Protein AF-A0A9P7A9Y8-F1 (afdb_monomer)

Secondary structure (DSSP, 8-state):
--------PPPPTT--PPP----------------PPPBP--TTS-PEEGGGT--SPPPTTTS--PEEEEEEEEEE-TT-BB-PPPP-SS-----S---EEEEEE--TTS--EEEEEPPP-EEEE-TT-TTPPEEEE-SS-EEEE-SBPTTTHHHHHHHHHHHHHHHHHHHHHHH-TT--HHHHHHHHTT--BTTBPPPHHHHHHHHHHHHHHHHHSSS-GGGSHHHHHHHHSPPP---------TT---------PPPPP---------

Organism: NCBI:txid116603

Foldseek 3Di:
DDDDPPDDDDDQLPPDDDDDDDDDDDDDDDDDDPPQADADQDPVNDAAEPCVVFVDFDDPDDDDADEWEFEQKFKAWPVRRTDADPAPPPDPQVPPTQTKMWGWTDDPPDDIHIHIGGRWRDKDFDLQDLSTFIWTDDRGHIYGYHAYRPSHLVRVCVRVVLSNLLSLLNVCCVVALADAQVNSQVVQQPDDDSHDGDDPVSNLVSLVVSVVVVVVDDDPSCNRNSNVCSNPPDDPPPPVPVPPPPPPPDPPDPDDDDDDDDDDDDDDDD

pLDDT: mean 79.86, std 19.99, range [36.84, 98.12]

Nearest PDB structures (foldseek):
  6pzv-assembly2_G  TM=6.539E-01  e=7.311E-10  Bos taurus
  6pzv-assembly1_C  TM=6.586E-01  e=1.249E-08  Bos taurus
  5ydr-assembly1_B  TM=6.426E-01  e=1.497E-08  Homo sapiens
  3av4-assembly1_A  TM=6.768E-01  e=5.320E-08  Mus musculus
  3epz-assembly2_B  TM=5.575E-01  e=7.253E-09  Homo sapiens

Solvent-accessible surface area (backbone atoms only — not comparable to full-atom values): 17101 Å² total; per-residue (Å²): 134,85,81,84,78,79,78,79,76,74,83,64,88,74,82,71,83,76,80,87,76,84,79,82,82,83,87,77,96,69,85,85,63,88,73,75,44,73,60,78,77,62,94,81,79,61,70,40,60,42,56,80,82,38,76,58,65,61,68,95,81,80,69,82,82,67,70,39,54,31,28,57,22,43,42,18,41,87,85,36,29,60,50,72,80,79,78,83,84,70,84,68,65,59,78,88,56,59,37,26,32,35,24,37,35,66,50,90,98,50,76,74,40,45,28,31,46,62,47,49,54,47,69,51,66,51,51,84,39,76,82,51,53,45,33,42,29,38,69,47,48,36,31,36,54,53,49,56,20,84,90,34,37,71,55,50,41,71,63,48,48,52,54,53,50,43,13,49,52,48,36,46,35,70,77,39,40,79,41,52,58,70,66,49,49,64,54,51,54,71,40,73,54,94,90,41,62,58,56,76,66,58,56,59,73,29,39,70,57,40,58,59,50,56,76,75,44,90,70,75,58,73,78,13,48,40,47,37,47,61,75,72,50,76,76,73,79,74,69,74,70,73,72,68,76,87,68,87,72,71,92,69,80,80,75,81,83,81,82,77,85,83,82,82,84,84,82,82,81,132

Structure (mmCIF, N/CA/C/O backbone):
data_AF-A0A9P7A9Y8-F1
#
_entry.id   AF-A0A9P7A9Y8-F1
#
loop_
_atom_site.group_PDB
_atom_site.id
_atom_site.type_symbol
_atom_site.label_atom_id
_atom_site.label_alt_id
_atom_site.label_comp_id
_atom_site.label_asym_id
_atom_site.label_entity_id
_atom_site.label_seq_id
_atom_site.pdbx_PDB_ins_code
_atom_site.Cartn_x
_atom_site.Cartn_y
_atom_site.Cartn_z
_atom_site.occupancy
_atom_site.B_iso_or_equiv
_atom_site.auth_seq_id
_atom_site.auth_comp_id
_atom_site.auth_asym_id
_atom_site.auth_atom_id
_atom_site.pdbx_PDB_model_num
ATOM 1 N N . MET A 1 1 ? -29.944 27.645 -16.489 1.00 45.75 1 MET A N 1
ATOM 2 C CA . MET A 1 1 ? -29.907 26.229 -16.069 1.00 45.75 1 MET A CA 1
ATOM 3 C C . MET A 1 1 ? -28.464 25.756 -16.126 1.00 45.75 1 MET A C 1
ATOM 5 O O . MET A 1 1 ? -27.915 25.779 -17.222 1.00 45.75 1 MET A O 1
ATOM 9 N N . PRO A 1 2 ? -27.803 25.447 -14.998 1.00 48.81 2 PRO A N 1
ATOM 10 C CA . PRO A 1 2 ? -26.438 24.944 -15.028 1.00 48.81 2 PRO A CA 1
ATOM 11 C C . PRO A 1 2 ? -26.455 23.439 -15.318 1.00 48.81 2 PRO A C 1
ATOM 13 O O . PRO A 1 2 ? -27.274 22.701 -14.778 1.00 48.81 2 PRO A O 1
ATOM 16 N N . ALA A 1 3 ? -25.580 23.009 -16.223 1.00 47.09 3 ALA A N 1
ATOM 17 C CA . ALA A 1 3 ? -25.452 21.619 -16.629 1.00 47.09 3 ALA A CA 1
ATOM 18 C C . ALA A 1 3 ? -24.811 20.782 -15.511 1.00 47.09 3 ALA A C 1
ATOM 20 O O . ALA A 1 3 ? -23.708 21.088 -15.052 1.00 47.09 3 ALA A O 1
ATOM 21 N N . ASP A 1 4 ? -25.506 19.713 -15.126 1.00 52.34 4 ASP A N 1
ATOM 22 C CA . ASP A 1 4 ? -25.038 18.651 -14.238 1.00 52.34 4 ASP A CA 1
ATOM 23 C C . ASP A 1 4 ? -23.733 18.042 -14.771 1.00 52.34 4 ASP A C 1
ATOM 25 O O . ASP A 1 4 ? -23.717 17.234 -15.706 1.00 52.34 4 ASP A O 1
ATOM 29 N N . ARG A 1 5 ? -22.604 18.418 -14.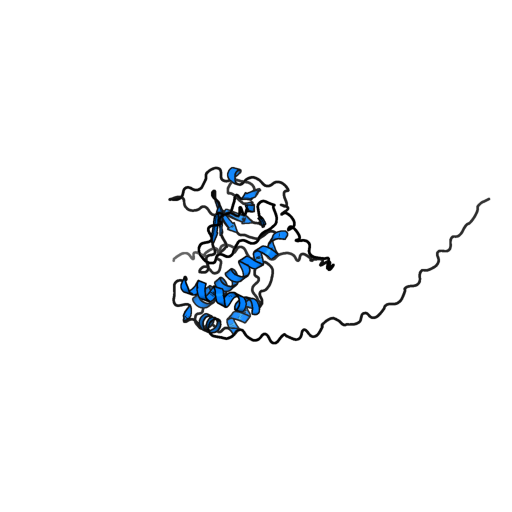167 1.00 52.03 5 ARG A N 1
ATOM 30 C CA . ARG A 1 5 ? -21.328 17.727 -14.364 1.00 52.03 5 ARG A CA 1
ATOM 31 C C . ARG A 1 5 ? -21.344 16.460 -13.518 1.00 52.03 5 ARG A C 1
ATOM 33 O O . ARG A 1 5 ? -20.870 16.453 -12.387 1.00 52.03 5 ARG A O 1
ATOM 40 N N . LYS A 1 6 ? -21.872 15.372 -14.082 1.00 49.53 6 LYS A N 1
ATOM 41 C CA . LYS A 1 6 ? -21.669 14.022 -13.541 1.00 49.53 6 LYS A CA 1
ATOM 42 C C . LYS A 1 6 ? -20.170 13.714 -13.552 1.00 49.53 6 LYS A C 1
ATOM 44 O O . LYS A 1 6 ? -19.602 13.403 -14.599 1.00 49.53 6 LYS A O 1
ATOM 49 N N . GLY A 1 7 ? -19.526 13.851 -12.394 1.00 43.44 7 GLY A N 1
ATOM 50 C CA . GLY A 1 7 ? -18.146 13.433 -12.183 1.00 43.44 7 GLY A CA 1
ATOM 51 C C . GLY A 1 7 ? -18.027 11.941 -12.470 1.00 43.44 7 GLY A C 1
ATOM 52 O O . GLY A 1 7 ? -18.611 11.119 -11.767 1.00 43.44 7 GLY A O 1
ATOM 53 N N . ARG A 1 8 ? -17.301 11.585 -13.532 1.00 42.62 8 ARG A N 1
ATOM 54 C CA . ARG A 1 8 ? -16.891 10.201 -13.764 1.00 42.62 8 ARG A CA 1
ATOM 55 C C . ARG A 1 8 ? -15.951 9.821 -12.621 1.00 42.62 8 ARG A C 1
ATOM 57 O O . ARG A 1 8 ? -14.835 10.333 -12.564 1.00 42.62 8 ARG A O 1
ATOM 64 N N . ARG A 1 9 ? -16.413 8.967 -11.703 1.00 43.97 9 ARG A N 1
ATOM 65 C CA . ARG A 1 9 ? -15.533 8.289 -10.746 1.00 43.97 9 ARG A CA 1
ATOM 66 C C . ARG A 1 9 ? -14.463 7.554 -11.552 1.00 43.97 9 ARG A C 1
ATOM 68 O O . ARG A 1 9 ? -14.798 6.821 -12.482 1.00 43.97 9 ARG A O 1
ATOM 75 N N . LYS A 1 10 ? -13.190 7.816 -11.254 1.00 41.91 10 LYS A N 1
ATOM 76 C CA . LYS A 1 10 ? -12.099 6.995 -11.783 1.00 41.91 10 LYS A CA 1
ATOM 77 C C . LYS A 1 10 ? -12.261 5.599 -11.167 1.00 41.91 10 LYS A C 1
ATOM 79 O O . LYS A 1 10 ? -12.535 5.542 -9.969 1.00 41.91 10 LYS A O 1
ATOM 84 N N . PRO A 1 11 ? -12.146 4.513 -11.944 1.00 38.03 11 PRO A N 1
ATOM 85 C CA . PRO A 1 11 ? -12.122 3.174 -11.372 1.00 38.03 11 PRO A CA 1
ATOM 86 C C . PRO A 1 11 ? -10.967 3.099 -10.369 1.00 38.03 11 PRO A C 1
ATOM 88 O O . PRO A 1 11 ? -9.830 3.444 -10.700 1.00 38.03 11 PRO A O 1
ATOM 91 N N . THR A 1 12 ? -11.281 2.733 -9.131 1.00 45.84 12 THR A N 1
ATOM 92 C CA . THR A 1 12 ? -10.283 2.438 -8.104 1.00 45.84 12 THR A CA 1
ATOM 93 C C . THR A 1 12 ? -9.594 1.129 -8.489 1.00 45.84 12 THR A C 1
ATOM 95 O O . THR A 1 12 ? -10.215 0.228 -9.051 1.00 45.84 12 THR A O 1
ATOM 98 N N . ALA A 1 13 ? -8.289 1.016 -8.235 1.00 46.34 13 ALA A N 1
ATOM 99 C CA . ALA A 1 13 ? -7.455 -0.095 -8.711 1.00 46.34 13 ALA A CA 1
ATOM 100 C C . ALA A 1 13 ? -7.831 -1.490 -8.150 1.00 46.34 13 ALA A C 1
ATOM 102 O O . ALA A 1 13 ? -7.155 -2.467 -8.461 1.00 46.34 13 ALA A O 1
ATOM 103 N N . TYR A 1 14 ? -8.896 -1.596 -7.349 1.00 47.53 14 TYR A N 1
ATOM 104 C CA . TYR A 1 14 ? -9.217 -2.773 -6.541 1.00 47.53 14 TYR A CA 1
ATOM 105 C C . TYR A 1 14 ? -10.640 -3.325 -6.744 1.00 47.53 14 TYR A C 1
ATOM 107 O O . TYR A 1 14 ? -10.993 -4.297 -6.093 1.00 47.53 14 TYR A O 1
ATOM 115 N N . GLU A 1 15 ? -11.449 -2.791 -7.670 1.00 43.34 15 GLU A N 1
ATOM 116 C CA . GLU A 1 15 ? -12.749 -3.401 -8.042 1.00 43.34 15 GLU A CA 1
ATOM 117 C C . GLU A 1 15 ? -12.610 -4.572 -9.044 1.00 43.34 15 GLU A C 1
ATOM 119 O O . GLU A 1 15 ? -13.560 -4.940 -9.735 1.00 43.34 15 GLU A O 1
ATOM 124 N N . VAL A 1 16 ? -11.421 -5.171 -9.156 1.00 44.12 16 VAL A N 1
ATOM 125 C CA . VAL A 1 16 ? -11.177 -6.321 -10.034 1.00 44.12 16 VAL A CA 1
ATOM 126 C C . VAL A 1 16 ? -11.397 -7.599 -9.231 1.00 44.12 16 VAL A C 1
ATOM 128 O O . VAL A 1 16 ? -10.511 -8.049 -8.514 1.00 44.12 16 VAL A O 1
ATOM 131 N N . SER A 1 17 ? -12.589 -8.181 -9.351 1.00 39.88 17 SER A N 1
ATOM 132 C CA . SER A 1 17 ? -12.880 -9.522 -8.839 1.00 39.88 17 SER A CA 1
ATOM 133 C C . SER A 1 17 ? -11.974 -10.545 -9.535 1.00 39.88 17 SER A C 1
ATOM 135 O O . SER A 1 17 ? -11.956 -10.617 -10.767 1.00 39.88 17 SER A O 1
ATOM 137 N N . PHE A 1 18 ? -11.215 -11.328 -8.769 1.00 41.84 18 PHE A N 1
ATOM 138 C CA . PHE A 1 18 ? -10.354 -12.380 -9.313 1.00 41.84 18 PHE A CA 1
ATOM 139 C C . PHE A 1 18 ? -11.152 -13.679 -9.514 1.00 41.84 18 PHE A C 1
ATOM 141 O O . PHE A 1 18 ? -11.962 -14.027 -8.656 1.00 41.84 18 PHE A O 1
ATOM 148 N N . PRO A 1 19 ? -10.953 -14.419 -10.619 1.00 40.78 19 PRO A N 1
ATOM 149 C CA . PRO A 1 19 ? -11.443 -15.788 -10.717 1.00 40.78 19 PRO A CA 1
ATOM 150 C C . PRO A 1 19 ? -10.674 -16.686 -9.734 1.00 40.78 19 PRO A C 1
ATOM 152 O O . PRO A 1 19 ? -9.449 -16.612 -9.664 1.00 40.78 19 PRO A O 1
ATOM 155 N N . ASP A 1 20 ? -11.406 -17.515 -8.986 1.00 39.09 20 ASP A N 1
ATOM 156 C CA . ASP A 1 20 ? -10.887 -18.419 -7.953 1.00 39.09 20 ASP A CA 1
ATOM 157 C C . ASP A 1 20 ? -9.726 -19.295 -8.473 1.00 39.09 20 ASP A C 1
ATOM 159 O O . ASP A 1 20 ? -9.932 -20.249 -9.230 1.00 39.09 20 ASP A O 1
ATOM 163 N N . GLU A 1 21 ? -8.493 -19.005 -8.050 1.00 46.22 21 GLU A N 1
ATOM 164 C CA . GLU A 1 21 ? -7.355 -19.913 -8.219 1.00 46.22 21 GLU A CA 1
ATOM 165 C C . GLU A 1 21 ? -7.368 -20.951 -7.089 1.00 46.22 21 GLU A C 1
ATOM 167 O O . GLU A 1 21 ? -7.187 -20.643 -5.911 1.00 46.22 21 GLU A O 1
ATOM 172 N N . ILE A 1 22 ? -7.589 -22.213 -7.458 1.00 39.03 22 ILE A N 1
ATOM 173 C CA . ILE A 1 22 ? -7.569 -23.354 -6.541 1.00 39.03 22 ILE A CA 1
ATOM 174 C C . ILE A 1 22 ? -6.117 -23.600 -6.107 1.00 39.03 22 ILE A C 1
ATOM 176 O O . ILE A 1 22 ? -5.337 -24.217 -6.831 1.00 39.03 22 ILE A O 1
ATOM 180 N N . LEU A 1 23 ? -5.753 -23.136 -4.912 1.00 40.94 23 LEU A N 1
ATOM 181 C CA . LEU A 1 23 ? -4.464 -23.439 -4.290 1.00 40.94 23 LEU A CA 1
ATOM 182 C C . LEU A 1 23 ? -4.437 -24.902 -3.819 1.00 40.94 23 LEU A C 1
ATOM 184 O O . LEU A 1 23 ? -5.068 -25.271 -2.828 1.00 40.94 23 LEU A O 1
ATOM 188 N N . THR A 1 24 ? -3.680 -25.752 -4.511 1.00 37.69 24 THR A N 1
ATOM 189 C CA . THR A 1 24 ? -3.317 -27.088 -4.018 1.00 37.69 24 THR A CA 1
ATOM 190 C C . THR A 1 24 ? -2.201 -26.954 -2.984 1.00 37.69 24 THR A C 1
ATOM 192 O O . THR A 1 24 ? -1.057 -26.663 -3.330 1.00 37.69 24 THR A O 1
ATOM 195 N N . VAL A 1 25 ? -2.537 -27.136 -1.707 1.00 39.88 25 VAL A N 1
ATOM 196 C CA . VAL A 1 25 ? -1.581 -27.087 -0.592 1.00 39.88 25 VAL A CA 1
ATOM 197 C C . VAL A 1 25 ? -0.980 -28.477 -0.375 1.00 39.88 25 VAL A C 1
ATOM 199 O O . VAL A 1 25 ? -1.588 -29.328 0.274 1.00 39.88 25 VAL A O 1
ATOM 202 N N . ASP A 1 26 ? 0.227 -28.707 -0.888 1.00 38.88 26 ASP A N 1
ATOM 203 C CA . ASP A 1 26 ? 1.018 -29.891 -0.547 1.00 38.88 26 ASP A CA 1
ATOM 204 C C . ASP A 1 26 ? 1.766 -29.656 0.772 1.00 38.88 26 ASP A C 1
ATOM 206 O O . ASP A 1 26 ? 2.632 -28.791 0.890 1.00 38.88 26 ASP A O 1
ATOM 210 N N . SER A 1 27 ? 1.401 -30.431 1.793 1.00 43.25 27 SER A N 1
ATOM 211 C CA . SER A 1 27 ? 1.927 -30.319 3.157 1.00 43.25 27 SER A CA 1
ATOM 212 C C . SER A 1 27 ? 3.008 -31.373 3.401 1.00 43.25 27 SER A C 1
ATOM 214 O O . SER A 1 27 ? 2.687 -32.488 3.802 1.00 43.25 27 SER A O 1
ATOM 216 N N . ASN A 1 28 ? 4.283 -31.039 3.192 1.00 41.00 28 ASN A N 1
ATOM 217 C CA . ASN A 1 28 ? 5.409 -31.866 3.643 1.00 41.00 28 ASN A CA 1
ATOM 218 C C . ASN A 1 28 ? 6.434 -31.000 4.387 1.00 41.00 28 ASN A C 1
ATOM 220 O O . ASN A 1 28 ? 7.152 -30.208 3.785 1.00 41.00 28 ASN A O 1
ATOM 224 N N . SER A 1 29 ? 6.511 -31.175 5.709 1.00 40.00 29 SER A N 1
ATOM 225 C CA . SER A 1 29 ? 7.484 -30.514 6.582 1.00 40.00 29 SER A CA 1
ATOM 226 C C . SER A 1 29 ? 8.859 -31.178 6.450 1.00 40.00 29 SER A C 1
ATOM 228 O O . SER A 1 29 ? 9.065 -32.284 6.954 1.00 40.00 29 SER A O 1
ATOM 230 N N . THR A 1 30 ? 9.795 -30.506 5.781 1.00 37.03 30 THR A N 1
ATOM 231 C CA . THR A 1 30 ? 11.210 -30.894 5.697 1.00 37.03 30 THR A CA 1
ATOM 232 C C . THR A 1 30 ? 12.064 -29.777 6.288 1.00 37.03 30 THR A C 1
ATOM 234 O O . THR A 1 30 ? 11.761 -28.604 6.112 1.00 37.03 30 THR A O 1
ATOM 237 N N . THR A 1 31 ? 13.099 -30.175 7.021 1.00 40.06 31 THR A N 1
ATOM 238 C CA . THR A 1 31 ? 14.097 -29.370 7.734 1.00 40.06 31 THR A CA 1
ATOM 239 C C . THR A 1 31 ? 14.520 -28.103 6.970 1.00 40.06 31 THR A C 1
ATOM 241 O O . THR A 1 31 ? 15.005 -28.199 5.845 1.00 40.06 31 THR A O 1
ATOM 244 N N . GLU A 1 32 ? 14.346 -26.936 7.600 1.00 36.84 32 GLU A N 1
ATOM 245 C CA . GLU A 1 32 ? 14.555 -25.597 7.026 1.00 36.84 32 GLU A CA 1
ATOM 246 C C . GLU A 1 32 ? 16.044 -25.309 6.757 1.00 36.84 32 GLU A C 1
ATOM 248 O O . GLU A 1 32 ? 16.778 -24.779 7.591 1.00 36.84 32 GLU A O 1
ATOM 253 N N . VAL A 1 33 ? 16.505 -25.662 5.558 1.00 40.81 33 VAL A N 1
ATOM 254 C CA . VAL A 1 33 ? 17.530 -24.866 4.869 1.00 40.81 33 VAL A CA 1
ATOM 255 C C . VAL A 1 33 ? 16.867 -23.520 4.547 1.00 40.81 33 VAL A C 1
ATOM 257 O O . VAL A 1 33 ? 15.695 -23.554 4.171 1.00 40.81 33 VAL A O 1
ATOM 260 N N . PRO A 1 34 ? 17.532 -22.356 4.703 1.00 44.72 34 PRO A N 1
ATOM 261 C CA . PRO A 1 34 ? 16.975 -21.086 4.244 1.00 44.72 34 PRO A CA 1
ATOM 262 C C . PRO A 1 34 ? 16.589 -21.233 2.770 1.00 44.72 34 PRO A C 1
ATOM 264 O O . PRO A 1 34 ? 17.450 -21.338 1.898 1.00 44.72 34 PRO A O 1
ATOM 267 N N . ASP A 1 35 ? 15.284 -21.353 2.536 1.00 52.78 35 ASP A N 1
ATOM 268 C CA . ASP A 1 35 ? 14.677 -21.504 1.223 1.00 52.78 35 ASP A CA 1
ATOM 269 C C . ASP A 1 35 ? 14.890 -20.167 0.520 1.00 52.78 35 ASP A C 1
ATOM 271 O O . ASP A 1 35 ? 14.174 -19.196 0.775 1.00 52.78 35 ASP A O 1
ATOM 275 N N . HIS A 1 36 ? 15.971 -20.081 -0.259 1.00 63.62 36 HIS A N 1
ATOM 276 C CA . HIS A 1 36 ? 16.194 -18.972 -1.176 1.00 63.62 36 HIS A CA 1
ATOM 277 C C . HIS A 1 36 ? 14.910 -18.808 -1.983 1.00 63.62 36 HIS A C 1
ATOM 279 O O . HIS A 1 36 ? 14.452 -19.756 -2.629 1.00 63.62 36 HIS A O 1
ATOM 285 N N . GLY A 1 37 ? 14.263 -17.651 -1.829 1.00 71.31 37 GLY A N 1
ATOM 286 C CA . GLY A 1 37 ? 12.920 -17.435 -2.346 1.00 71.31 37 GLY A CA 1
ATOM 287 C C . GLY A 1 37 ? 12.887 -17.741 -3.838 1.00 71.31 37 GLY A C 1
ATOM 288 O O . GLY A 1 37 ? 13.812 -17.401 -4.565 1.00 71.31 37 GLY A O 1
ATOM 289 N N . LYS A 1 38 ? 11.828 -18.400 -4.321 1.00 80.50 38 LYS A N 1
ATOM 290 C CA . LYS A 1 38 ? 11.703 -18.684 -5.758 1.00 80.50 38 LYS A CA 1
ATOM 291 C C . LYS A 1 38 ? 11.911 -17.386 -6.558 1.00 80.50 38 LYS A C 1
ATOM 293 O O . LYS A 1 38 ? 11.254 -16.391 -6.229 1.00 80.50 38 LYS A O 1
ATOM 298 N N . PRO A 1 39 ? 12.780 -17.386 -7.586 1.00 85.00 39 PRO A N 1
ATOM 299 C CA . PRO A 1 39 ? 13.029 -16.191 -8.370 1.00 85.00 39 PRO A CA 1
ATOM 300 C C . PRO A 1 39 ? 11.744 -15.765 -9.070 1.00 85.00 39 PRO A C 1
ATOM 302 O O . PRO A 1 39 ? 10.953 -16.607 -9.507 1.00 85.00 39 PRO A O 1
ATOM 305 N N . TYR A 1 40 ? 11.536 -14.458 -9.192 1.00 84.44 40 TYR A N 1
ATOM 306 C CA . TYR A 1 40 ? 10.379 -13.943 -9.914 1.00 84.44 40 TYR A CA 1
ATOM 307 C C . TYR A 1 40 ? 10.452 -14.326 -11.400 1.00 84.44 40 TYR A C 1
ATOM 309 O O . TYR A 1 40 ? 11.401 -13.976 -12.105 1.00 84.44 40 TYR A O 1
ATOM 317 N N . LEU A 1 41 ? 9.422 -15.023 -11.883 1.00 88.12 41 LEU A N 1
ATOM 318 C CA . LEU A 1 41 ? 9.286 -15.409 -13.287 1.00 88.12 41 LEU A CA 1
ATOM 319 C C . LEU A 1 41 ? 8.236 -14.525 -13.976 1.00 88.12 41 LEU A C 1
ATOM 321 O O . LEU A 1 41 ? 7.043 -14.717 -13.721 1.00 88.12 41 LEU A O 1
ATOM 325 N N . PRO A 1 42 ? 8.637 -13.577 -14.846 1.00 85.06 42 PRO A N 1
ATOM 326 C CA . PRO A 1 42 ? 7.690 -12.731 -15.561 1.00 85.06 42 PRO A CA 1
ATOM 327 C C . PRO A 1 42 ? 6.911 -13.539 -16.613 1.00 85.06 42 PRO A C 1
ATOM 329 O O . PRO A 1 42 ? 7.512 -14.375 -17.296 1.00 85.06 42 PRO A O 1
ATOM 332 N N . PRO A 1 43 ? 5.617 -13.248 -16.848 1.00 86.06 43 PRO A N 1
ATOM 333 C CA . PRO A 1 43 ? 4.800 -13.991 -17.813 1.00 86.06 43 PRO A CA 1
ATOM 334 C C . PRO A 1 43 ? 5.344 -13.990 -19.248 1.00 86.06 43 PRO A C 1
ATOM 336 O O . PRO A 1 43 ? 5.196 -14.967 -19.976 1.00 86.06 43 PRO A O 1
ATOM 339 N N . SER A 1 44 ? 5.977 -12.894 -19.668 1.00 78.25 44 SER A N 1
ATOM 340 C CA . SER A 1 44 ? 6.496 -12.708 -21.030 1.00 78.25 44 SER A CA 1
ATOM 341 C C . SER A 1 44 ? 7.926 -13.232 -21.232 1.00 78.25 44 SER A C 1
ATOM 343 O O . SER A 1 44 ? 8.461 -13.148 -22.338 1.00 78.25 44 SER A O 1
ATOM 345 N N . GLY A 1 45 ? 8.578 -13.740 -20.178 1.00 77.88 45 GLY A N 1
ATOM 346 C CA . GLY A 1 45 ? 9.944 -14.280 -20.205 1.00 77.88 45 GLY A CA 1
ATOM 347 C C . GLY A 1 45 ? 11.069 -13.265 -20.469 1.00 77.88 45 GLY A C 1
ATOM 348 O O . GLY A 1 45 ? 12.221 -13.554 -20.155 1.00 77.88 45 GLY A O 1
ATOM 349 N N . THR A 1 46 ? 10.773 -12.072 -20.999 1.00 89.12 46 THR A N 1
ATOM 350 C CA . THR A 1 46 ? 11.770 -11.033 -21.300 1.00 89.12 46 THR A CA 1
ATOM 351 C C . THR A 1 46 ? 11.427 -9.733 -20.585 1.00 89.12 46 THR A C 1
ATOM 353 O O . THR A 1 46 ? 10.452 -9.067 -20.924 1.00 89.12 46 THR A O 1
ATOM 356 N N . LEU A 1 47 ? 12.265 -9.340 -19.624 1.00 92.31 47 LEU A N 1
ATOM 357 C CA . LEU A 1 47 ? 12.168 -8.032 -18.982 1.00 92.31 47 LEU A CA 1
ATOM 358 C C . LEU A 1 47 ? 12.926 -6.989 -19.794 1.00 92.31 47 LEU A C 1
ATOM 360 O O . LEU A 1 47 ? 14.128 -7.114 -20.040 1.00 92.31 47 LEU A O 1
ATOM 364 N N . VAL A 1 48 ? 12.229 -5.927 -20.178 1.00 94.50 48 VAL A N 1
ATOM 365 C CA . VAL A 1 48 ? 12.850 -4.780 -20.829 1.00 94.50 48 VAL A CA 1
ATOM 366 C C . VAL A 1 48 ? 13.473 -3.868 -19.761 1.00 94.50 48 VAL A C 1
ATOM 368 O O . VAL A 1 48 ? 12.822 -3.566 -18.766 1.00 94.50 48 VAL A O 1
ATOM 371 N N . PRO A 1 49 ? 14.718 -3.393 -19.922 1.00 95.25 49 PRO A N 1
ATOM 372 C CA . PRO A 1 49 ? 15.289 -2.430 -18.983 1.00 95.25 49 PRO A CA 1
ATOM 373 C C . PRO A 1 49 ? 14.491 -1.118 -18.935 1.00 95.25 49 PRO A C 1
ATOM 375 O O . PRO A 1 49 ? 14.134 -0.581 -19.986 1.00 95.25 49 PRO A O 1
ATOM 378 N N . GLU A 1 50 ? 14.281 -0.568 -17.736 1.00 94.69 50 GLU A N 1
ATOM 379 C CA . GLU A 1 50 ? 13.533 0.680 -17.502 1.00 94.69 50 GLU A CA 1
ATOM 380 C C . GLU A 1 50 ? 13.974 1.849 -18.400 1.00 94.69 50 GLU A C 1
ATOM 382 O O . GLU A 1 50 ? 13.142 2.545 -18.984 1.00 94.69 50 GLU A O 1
ATOM 387 N N . HIS A 1 51 ? 15.285 2.029 -18.591 1.00 93.81 51 HIS A N 1
ATOM 388 C CA . HIS A 1 51 ? 15.846 3.122 -19.392 1.00 93.81 51 HIS A CA 1
ATOM 389 C C . HIS A 1 51 ? 15.430 3.109 -20.872 1.00 93.81 51 HIS A C 1
ATOM 391 O O . HIS A 1 51 ? 15.628 4.110 -21.558 1.00 93.81 51 HIS A O 1
ATOM 397 N N . LYS A 1 52 ? 14.869 2.006 -21.389 1.00 92.94 52 LYS A N 1
ATOM 398 C CA . LYS A 1 52 ? 14.311 1.985 -22.750 1.00 92.94 52 LYS A CA 1
ATOM 399 C C . LYS A 1 52 ? 12.997 2.756 -22.856 1.00 92.94 52 LYS A C 1
ATOM 401 O O . LYS A 1 52 ? 12.735 3.328 -23.907 1.00 92.94 52 LYS A O 1
ATOM 406 N N . TYR A 1 53 ? 12.204 2.783 -21.785 1.00 90.12 53 TYR A N 1
ATOM 407 C CA . TYR A 1 53 ? 10.968 3.566 -21.709 1.00 90.12 53 TYR A CA 1
ATOM 408 C C . TYR A 1 53 ? 11.228 4.969 -21.154 1.00 90.12 53 TYR A C 1
ATOM 410 O O . TYR A 1 53 ? 10.618 5.936 -21.603 1.00 90.12 53 TYR A O 1
ATOM 418 N N . PHE A 1 54 ? 12.178 5.090 -20.223 1.00 91.06 54 PHE A N 1
ATOM 419 C CA . PHE A 1 54 ? 12.507 6.344 -19.544 1.00 91.06 54 PHE A CA 1
ATOM 420 C C . PHE A 1 54 ? 13.994 6.681 -19.725 1.00 91.06 54 PHE A C 1
ATOM 422 O O . PHE A 1 54 ? 14.804 6.466 -18.819 1.00 91.06 54 PHE A O 1
ATOM 429 N N . PRO A 1 55 ? 14.401 7.190 -20.905 1.00 83.88 55 PRO A N 1
ATOM 430 C CA . PRO A 1 55 ? 15.816 7.384 -21.229 1.00 83.88 55 PRO A CA 1
ATOM 431 C C . PRO A 1 55 ? 16.490 8.461 -20.371 1.00 83.88 55 PRO A C 1
ATOM 433 O O . PRO A 1 55 ? 17.692 8.377 -20.104 1.00 83.88 55 PRO A O 1
ATOM 436 N N . VAL A 1 56 ? 15.725 9.443 -19.894 1.00 87.69 56 VAL A N 1
ATOM 437 C CA . VAL A 1 56 ? 16.221 10.578 -19.109 1.00 87.69 56 VAL A CA 1
ATOM 438 C C . VAL A 1 56 ? 15.937 10.348 -17.626 1.00 87.69 56 VAL A C 1
ATOM 440 O O . VAL A 1 56 ? 14.824 9.985 -17.255 1.00 87.69 56 VAL A O 1
ATOM 443 N N . LYS A 1 57 ? 16.952 10.566 -16.782 1.00 85.31 57 LYS A N 1
ATOM 444 C CA . LYS A 1 57 ? 16.807 10.568 -15.320 1.00 85.31 57 LYS A CA 1
ATOM 445 C C . LYS A 1 57 ? 15.952 11.753 -14.879 1.00 85.31 57 LYS A C 1
ATOM 447 O O . LYS A 1 57 ? 16.020 12.820 -15.493 1.00 85.31 57 LYS A O 1
ATOM 452 N N . ARG A 1 58 ? 15.172 11.595 -13.811 1.00 82.38 58 ARG A N 1
ATOM 453 C CA . ARG A 1 58 ? 14.344 12.692 -13.298 1.00 82.38 58 ARG A CA 1
ATOM 454 C C . ARG A 1 58 ? 15.242 13.824 -12.808 1.00 82.38 58 ARG A C 1
ATOM 456 O O . ARG A 1 58 ? 16.191 13.604 -12.063 1.00 82.38 58 ARG A O 1
ATOM 463 N N . GLN A 1 59 ? 14.957 15.043 -13.260 1.00 78.50 59 GLN A N 1
ATOM 464 C CA . GLN A 1 59 ? 15.617 16.234 -12.736 1.00 78.50 59 GLN A CA 1
ATOM 465 C C . GLN A 1 59 ? 14.904 16.662 -11.456 1.00 78.50 59 GLN A C 1
ATOM 467 O O . GLN A 1 59 ? 13.705 16.951 -11.476 1.00 78.50 59 GLN A O 1
ATOM 472 N N . SER A 1 60 ? 15.644 16.729 -10.354 1.00 67.12 60 SER A N 1
ATOM 473 C CA . SER A 1 60 ? 15.156 17.233 -9.073 1.00 67.12 60 SER A CA 1
ATOM 474 C C . SER A 1 60 ? 14.861 18.734 -9.185 1.00 67.12 60 SER A C 1
ATOM 476 O O . SER A 1 60 ? 15.749 19.547 -8.942 1.00 67.12 60 SER A O 1
ATOM 478 N N . GLY A 1 61 ? 13.648 19.136 -9.593 1.00 59.09 61 GLY A N 1
ATOM 479 C CA . GLY A 1 61 ? 13.246 20.542 -9.435 1.00 59.09 61 GLY A CA 1
ATOM 480 C C . GLY A 1 61 ? 12.245 21.193 -10.392 1.00 59.09 61 GLY A C 1
ATOM 481 O O . GLY A 1 61 ? 12.236 22.420 -10.431 1.00 59.09 61 GLY A O 1
ATOM 482 N N . GLY A 1 62 ? 11.381 20.489 -11.137 1.00 53.62 62 GLY A N 1
ATOM 483 C CA . GLY A 1 62 ? 10.330 21.252 -11.842 1.00 53.62 62 GLY A CA 1
ATOM 484 C C . GLY A 1 62 ? 9.373 20.546 -12.792 1.00 53.62 62 GLY A C 1
ATOM 485 O O . GLY A 1 62 ? 8.405 21.170 -13.229 1.00 53.62 62 GLY A O 1
ATOM 486 N N . GLN A 1 63 ? 9.589 19.278 -13.132 1.00 59.50 63 GLN A N 1
ATOM 487 C CA . GLN A 1 63 ? 8.639 18.565 -13.983 1.00 59.50 63 GLN A CA 1
ATOM 488 C C . GLN A 1 63 ? 7.524 17.976 -13.114 1.00 59.50 63 GLN A C 1
ATOM 490 O O . GLN A 1 63 ? 7.809 17.375 -12.084 1.00 59.50 63 GLN A O 1
ATOM 495 N N . LYS A 1 64 ? 6.254 18.163 -13.508 1.00 60.88 64 LYS A N 1
ATOM 496 C CA . LYS A 1 64 ? 5.132 17.435 -12.894 1.00 60.88 64 LYS A CA 1
ATOM 497 C C . LYS A 1 64 ? 5.483 15.951 -12.921 1.00 60.88 64 LYS A C 1
ATOM 499 O O . LYS A 1 64 ? 5.657 15.413 -14.016 1.00 60.88 64 LYS A O 1
ATOM 504 N N . ASP A 1 65 ? 5.591 15.336 -11.747 1.00 77.25 65 ASP A N 1
ATOM 505 C CA . ASP A 1 65 ? 5.900 13.916 -11.611 1.00 77.25 65 ASP A CA 1
ATOM 506 C C . ASP A 1 65 ? 4.886 13.119 -12.421 1.00 77.25 65 ASP A C 1
ATOM 508 O O . ASP A 1 65 ? 3.715 12.996 -12.057 1.00 77.25 65 ASP A O 1
ATOM 512 N N . THR A 1 66 ? 5.317 12.650 -13.587 1.00 85.56 66 THR A N 1
ATOM 513 C CA . THR A 1 66 ? 4.491 11.765 -14.392 1.00 85.56 66 THR A CA 1
ATOM 514 C C . THR A 1 66 ? 4.495 10.432 -13.671 1.00 85.56 66 THR A C 1
ATOM 516 O O . THR A 1 66 ? 5.556 9.856 -13.432 1.00 85.56 66 THR A O 1
ATOM 519 N N . VAL A 1 67 ? 3.306 9.998 -13.266 1.00 92.00 67 VAL A N 1
ATOM 520 C CA . VAL A 1 67 ? 3.116 8.757 -12.526 1.00 9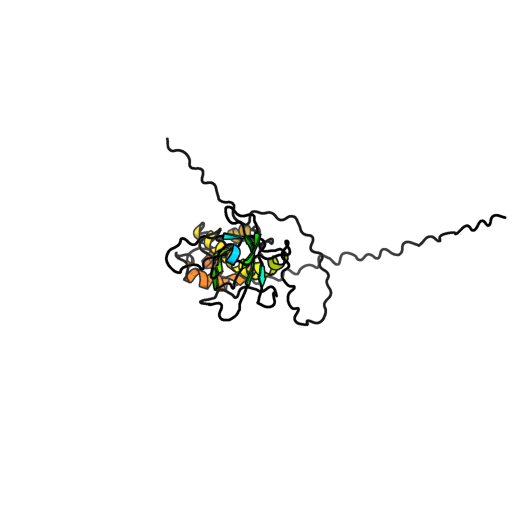2.00 67 VAL A CA 1
ATOM 521 C C . VAL A 1 67 ? 2.635 7.685 -13.488 1.00 92.00 67 VAL A C 1
ATOM 523 O O . VAL A 1 67 ? 1.624 7.869 -14.168 1.00 92.00 67 VAL A O 1
ATOM 526 N N . TYR A 1 68 ? 3.343 6.563 -13.520 1.00 95.12 68 TYR A N 1
ATOM 527 C CA . TYR A 1 68 ? 3.016 5.417 -14.364 1.00 95.12 68 TYR A CA 1
ATOM 528 C C . TYR A 1 68 ? 2.378 4.309 -13.532 1.00 95.12 68 TYR A C 1
ATOM 530 O O . TYR A 1 68 ? 2.755 4.098 -12.386 1.00 95.12 68 TYR A O 1
ATOM 538 N N . LEU A 1 69 ? 1.407 3.588 -14.086 1.00 95.94 69 LEU A N 1
ATOM 539 C CA . LEU A 1 69 ? 0.828 2.427 -13.411 1.00 95.94 69 LEU A CA 1
ATOM 540 C C . LEU A 1 69 ? 1.740 1.210 -13.611 1.00 95.94 69 LEU A C 1
ATOM 542 O O . LEU A 1 69 ? 2.074 0.889 -14.752 1.00 95.94 69 LEU A O 1
ATOM 546 N N . LEU A 1 70 ? 2.103 0.534 -12.520 1.00 97.38 70 LEU A N 1
ATOM 547 C CA . LEU A 1 70 ? 2.873 -0.709 -12.531 1.00 97.38 70 LEU A CA 1
ATOM 548 C C . LEU A 1 70 ? 1.976 -1.867 -12.069 1.00 97.38 70 LEU A C 1
ATOM 550 O O . LEU A 1 70 ? 1.606 -1.952 -10.898 1.00 97.38 70 LEU A O 1
ATOM 554 N N . GLN A 1 71 ? 1.586 -2.733 -13.001 1.00 96.81 71 GLN A N 1
ATOM 555 C CA . GLN A 1 71 ? 0.754 -3.915 -12.754 1.00 96.81 71 GLN A CA 1
ATOM 556 C C . GLN A 1 71 ? 1.593 -5.194 -12.750 1.00 96.81 71 GLN A C 1
ATOM 558 O O . GLN A 1 71 ? 2.727 -5.192 -13.217 1.00 96.81 71 GLN A O 1
ATOM 563 N N . ASP A 1 72 ? 1.025 -6.288 -12.243 1.00 96.44 72 ASP A N 1
ATOM 564 C CA . ASP A 1 72 ? 1.659 -7.613 -12.175 1.00 96.44 72 ASP A CA 1
ATOM 565 C C . ASP A 1 72 ? 3.080 -7.557 -11.592 1.00 96.44 72 ASP A C 1
ATOM 567 O O . ASP A 1 72 ? 4.026 -8.171 -12.089 1.00 96.44 72 ASP A O 1
ATOM 571 N N . PHE A 1 73 ? 3.244 -6.728 -10.560 1.00 97.06 73 PHE A N 1
ATOM 572 C CA . PHE A 1 73 ? 4.566 -6.361 -10.081 1.00 97.06 73 PHE A CA 1
ATOM 573 C C . PHE A 1 73 ? 5.104 -7.325 -9.022 1.00 97.06 73 PHE A C 1
ATOM 575 O O . PHE A 1 73 ? 4.353 -8.010 -8.317 1.00 97.06 73 PHE A O 1
ATOM 582 N N . ALA A 1 74 ? 6.425 -7.350 -8.891 1.00 96.88 74 ALA A N 1
ATOM 583 C CA . ALA A 1 74 ? 7.139 -8.009 -7.806 1.00 96.88 74 ALA A CA 1
ATOM 584 C C . ALA A 1 74 ? 8.417 -7.240 -7.465 1.00 96.88 74 ALA A C 1
ATOM 586 O O . ALA A 1 74 ? 9.029 -6.638 -8.351 1.00 96.88 74 ALA A O 1
ATOM 587 N N . PHE A 1 75 ? 8.830 -7.302 -6.198 1.00 95.69 75 PHE A N 1
ATOM 588 C CA . PHE A 1 75 ? 10.102 -6.749 -5.733 1.00 95.69 75 PHE A CA 1
ATOM 589 C C . PHE A 1 75 ? 11.055 -7.860 -5.332 1.00 95.69 75 PHE A C 1
ATOM 591 O O . PHE A 1 75 ? 10.650 -8.855 -4.728 1.00 95.69 75 PHE A O 1
ATOM 598 N N . PHE A 1 76 ? 12.322 -7.678 -5.672 1.00 93.69 76 PHE A N 1
ATOM 599 C CA . PHE A 1 76 ? 13.363 -8.667 -5.449 1.00 93.69 76 PHE A CA 1
ATOM 600 C C . PHE A 1 76 ? 14.711 -7.998 -5.203 1.00 93.69 76 PHE A C 1
ATOM 602 O O . PHE A 1 76 ? 14.957 -6.863 -5.618 1.00 93.69 76 PHE A O 1
ATOM 609 N N . ASP A 1 77 ? 15.586 -8.704 -4.503 1.00 91.06 77 ASP A N 1
ATOM 610 C CA . ASP A 1 77 ? 16.953 -8.255 -4.279 1.00 91.06 77 ASP A CA 1
ATOM 611 C C . ASP A 1 77 ? 17.855 -8.518 -5.500 1.00 91.06 77 ASP A C 1
ATOM 613 O O . ASP A 1 77 ? 17.413 -8.881 -6.595 1.00 91.06 77 ASP A O 1
ATOM 617 N N . TRP A 1 78 ? 19.157 -8.300 -5.336 1.00 86.31 78 TRP A N 1
ATOM 618 C CA . TRP A 1 78 ? 20.136 -8.512 -6.398 1.00 86.31 78 TRP A CA 1
ATOM 619 C C . TRP A 1 78 ? 20.363 -9.993 -6.751 1.00 86.31 78 TRP A C 1
ATOM 621 O O . TRP A 1 78 ? 20.879 -10.268 -7.837 1.00 86.31 78 TRP A O 1
ATOM 631 N N . TRP A 1 79 ? 19.942 -10.930 -5.892 1.00 85.50 79 TRP A N 1
ATOM 632 C CA . TRP A 1 79 ? 19.909 -12.369 -6.175 1.00 85.50 79 TRP A CA 1
ATOM 633 C C . TRP A 1 79 ? 18.623 -12.811 -6.879 1.00 85.50 79 TRP A C 1
ATOM 635 O O . TRP A 1 79 ? 18.550 -13.952 -7.324 1.00 85.50 79 TRP A O 1
ATOM 645 N N . GLN A 1 80 ? 17.671 -11.891 -7.076 1.00 84.94 80 GLN A N 1
ATOM 646 C CA . GLN A 1 80 ? 16.337 -12.133 -7.637 1.00 84.94 80 GLN A CA 1
ATOM 647 C C . GLN A 1 80 ? 15.385 -12.877 -6.694 1.00 84.94 80 GLN A C 1
ATOM 649 O O . GLN A 1 80 ? 14.299 -13.274 -7.126 1.00 84.94 80 GLN A O 1
ATOM 654 N N . ASP A 1 81 ? 15.735 -12.993 -5.413 1.00 87.88 81 ASP A N 1
ATOM 655 C CA . ASP A 1 81 ? 14.836 -13.535 -4.403 1.00 87.88 81 ASP A CA 1
ATOM 656 C C . ASP A 1 81 ? 13.754 -12.484 -4.113 1.00 87.88 81 ASP A C 1
ATOM 658 O O . ASP A 1 81 ? 14.048 -11.297 -3.951 1.00 87.88 81 ASP A O 1
ATOM 662 N N . MET A 1 82 ? 12.480 -12.891 -4.074 1.00 90.62 82 MET A N 1
ATOM 663 C CA . MET A 1 82 ? 11.385 -11.966 -3.765 1.00 90.62 82 MET A CA 1
ATOM 664 C C . MET A 1 82 ? 11.508 -11.445 -2.331 1.00 90.62 82 MET A C 1
ATOM 666 O O . MET A 1 82 ? 11.523 -12.227 -1.379 1.00 90.62 82 MET A O 1
ATOM 670 N N . VAL A 1 83 ? 11.517 -10.121 -2.167 1.00 90.38 83 VAL A N 1
ATOM 671 C CA . VAL A 1 83 ? 11.737 -9.475 -0.865 1.00 90.38 83 VAL A CA 1
ATOM 672 C C . VAL A 1 83 ? 10.577 -8.594 -0.441 1.00 90.38 83 VAL A C 1
ATOM 674 O O . VAL A 1 83 ? 9.800 -8.088 -1.253 1.00 90.38 83 VAL A O 1
ATOM 677 N N . LEU A 1 84 ? 10.478 -8.384 0.870 1.00 89.06 84 LEU A N 1
ATOM 678 C CA . LEU A 1 84 ? 9.613 -7.359 1.431 1.00 89.06 84 LEU A CA 1
ATOM 679 C C . LEU A 1 84 ? 10.301 -5.992 1.337 1.00 89.06 84 LEU A C 1
ATOM 681 O O . LEU A 1 84 ? 11.495 -5.886 1.624 1.00 89.06 84 LEU A O 1
ATOM 685 N N . LEU A 1 85 ? 9.552 -4.946 0.978 1.00 87.12 85 LEU A N 1
ATOM 686 C CA . LEU A 1 85 ? 10.025 -3.576 1.165 1.00 87.12 85 LEU A CA 1
ATOM 687 C C . LEU A 1 85 ? 10.233 -3.315 2.669 1.00 87.12 85 LEU A C 1
ATOM 689 O O . LEU A 1 85 ? 9.382 -3.716 3.469 1.00 87.12 85 LEU A O 1
ATOM 693 N N . PRO A 1 86 ? 11.351 -2.679 3.064 1.00 83.94 86 PRO A N 1
ATOM 694 C CA . PRO A 1 86 ? 11.617 -2.356 4.463 1.00 83.94 86 PRO A CA 1
ATOM 695 C C . PRO A 1 86 ? 10.558 -1.387 4.982 1.00 83.94 86 PRO A C 1
ATOM 697 O O . PRO A 1 86 ? 10.124 -0.518 4.233 1.00 83.94 86 PRO A O 1
ATOM 700 N N . GLU A 1 87 ? 10.142 -1.520 6.240 1.00 76.00 87 GLU A N 1
ATOM 701 C CA . GLU A 1 87 ? 9.083 -0.688 6.825 1.00 76.00 87 GLU A CA 1
ATOM 702 C C . GLU A 1 87 ? 9.455 0.803 6.838 1.00 76.00 87 GLU A C 1
ATOM 704 O O . GLU A 1 87 ? 10.599 1.179 7.089 1.00 76.00 87 GLU A O 1
ATOM 709 N N . LEU A 1 88 ? 8.462 1.651 6.560 1.00 64.12 88 LEU A N 1
ATOM 710 C CA . LEU A 1 88 ? 8.574 3.103 6.351 1.00 64.12 88 LEU A CA 1
ATOM 711 C C . LEU A 1 88 ? 8.827 3.921 7.635 1.00 64.12 88 LEU A C 1
ATOM 713 O O . LEU A 1 88 ? 8.560 5.122 7.642 1.00 64.12 88 LEU A O 1
ATOM 717 N N . ASP A 1 89 ? 9.307 3.305 8.717 1.00 58.16 89 ASP A N 1
ATOM 718 C CA . ASP A 1 89 ? 9.323 3.876 10.074 1.00 58.16 89 ASP A CA 1
ATOM 719 C C . ASP A 1 89 ? 10.416 4.951 10.278 1.00 58.16 89 ASP A C 1
ATOM 721 O O . ASP A 1 89 ? 11.270 4.861 11.157 1.00 58.16 89 ASP A O 1
ATOM 725 N N . GLY A 1 90 ? 10.346 6.019 9.479 1.00 52.34 90 GLY A N 1
ATOM 726 C CA . GLY A 1 90 ? 11.093 7.259 9.645 1.00 52.34 90 GLY A CA 1
ATOM 727 C C . GLY A 1 90 ? 12.494 7.202 9.045 1.00 52.34 90 GLY A C 1
ATOM 728 O O . GLY A 1 90 ? 13.433 6.723 9.668 1.00 52.34 90 GLY A O 1
ATOM 729 N N . HIS A 1 91 ? 12.646 7.786 7.854 1.00 49.53 91 HIS A N 1
ATOM 730 C CA . HIS A 1 91 ? 13.941 8.057 7.213 1.00 49.53 91 HIS A CA 1
ATOM 731 C C . HIS A 1 91 ? 14.761 6.824 6.810 1.00 49.53 91 HIS A C 1
ATOM 733 O O . HIS A 1 91 ? 15.988 6.836 6.901 1.00 49.53 91 HIS A O 1
ATOM 739 N N . PHE A 1 92 ? 14.113 5.778 6.296 1.00 52.00 92 PHE A N 1
ATOM 740 C CA . PHE A 1 92 ? 14.845 4.795 5.501 1.00 52.00 92 PHE A CA 1
ATOM 741 C C . PHE A 1 92 ? 15.144 5.396 4.121 1.00 52.00 92 PHE A C 1
ATOM 743 O O . PHE A 1 92 ? 14.372 5.260 3.177 1.00 52.00 92 PHE A O 1
ATOM 750 N N . GLU A 1 93 ? 16.288 6.071 3.996 1.00 57.81 93 GLU A N 1
ATOM 751 C CA . GLU A 1 93 ? 17.022 6.000 2.733 1.00 57.81 93 GLU A CA 1
ATOM 752 C C . GLU A 1 93 ? 17.323 4.508 2.534 1.00 57.81 93 GLU A C 1
ATOM 754 O O . GLU A 1 93 ? 17.789 3.868 3.481 1.00 57.81 93 GLU A O 1
ATOM 759 N N . LEU A 1 94 ? 17.010 3.912 1.373 1.00 60.66 94 LEU A N 1
ATOM 760 C CA . LEU A 1 94 ? 17.403 2.531 1.049 1.00 60.66 94 LEU A CA 1
ATOM 761 C C . LEU A 1 94 ? 18.942 2.445 0.941 1.00 60.66 94 LEU A C 1
ATOM 763 O O . LEU A 1 94 ? 19.526 2.233 -0.116 1.00 60.66 94 LEU A O 1
ATOM 767 N N . GLY A 1 95 ? 19.633 2.655 2.056 1.00 53.94 95 GLY A N 1
ATOM 768 C CA . GLY A 1 95 ? 21.069 2.570 2.182 1.00 53.94 95 GLY A CA 1
ATOM 769 C C . GLY A 1 95 ? 21.480 1.115 2.035 1.00 53.94 95 GLY A C 1
ATOM 770 O O . GLY A 1 95 ? 21.270 0.303 2.935 1.00 53.94 95 GLY A O 1
ATOM 771 N N . SER A 1 96 ? 22.099 0.808 0.897 1.00 54.91 96 SER A N 1
ATOM 772 C CA . SER A 1 96 ? 22.850 -0.421 0.591 1.00 54.91 96 SER A CA 1
ATOM 773 C C . SER A 1 96 ? 22.079 -1.670 0.158 1.00 54.91 96 SER A C 1
ATOM 775 O O . SER A 1 96 ? 22.727 -2.681 -0.111 1.00 54.91 96 SER A O 1
ATOM 777 N N . ARG A 1 97 ? 20.745 -1.663 0.052 1.00 66.75 97 ARG A N 1
ATOM 778 C CA . ARG A 1 97 ? 20.025 -2.786 -0.578 1.00 66.75 97 ARG A CA 1
ATOM 779 C C . ARG A 1 97 ? 19.397 -2.331 -1.882 1.00 66.75 97 ARG A C 1
ATOM 781 O O . ARG A 1 97 ? 18.387 -1.639 -1.865 1.00 66.75 97 ARG A O 1
ATOM 788 N N . ASP A 1 98 ? 19.979 -2.782 -2.989 1.00 87.50 98 ASP A N 1
ATOM 789 C CA . ASP A 1 98 ? 19.435 -2.613 -4.335 1.00 87.50 98 ASP A CA 1
ATOM 790 C C . ASP A 1 98 ? 18.176 -3.482 -4.494 1.00 87.50 98 ASP A C 1
ATOM 792 O O . ASP A 1 98 ? 18.208 -4.555 -5.105 1.00 87.50 98 ASP A O 1
ATOM 796 N N . ILE A 1 99 ? 17.064 -3.051 -3.888 1.00 92.69 99 ILE A N 1
ATOM 797 C CA . ILE A 1 99 ? 15.756 -3.656 -4.132 1.00 92.69 99 ILE A CA 1
ATOM 798 C C . ILE A 1 99 ? 15.306 -3.185 -5.503 1.00 92.69 99 ILE A C 1
ATOM 800 O O . ILE A 1 99 ? 15.014 -2.010 -5.712 1.00 92.69 99 ILE A O 1
ATOM 804 N N . ASN A 1 100 ? 15.263 -4.124 -6.435 1.00 94.31 100 ASN A N 1
ATOM 805 C CA . ASN A 1 100 ? 14.733 -3.910 -7.764 1.00 94.31 100 ASN A CA 1
ATOM 806 C C . ASN A 1 100 ? 13.285 -4.396 -7.809 1.00 94.31 100 ASN A C 1
ATOM 808 O O . ASN A 1 100 ? 12.750 -4.988 -6.867 1.00 94.31 100 ASN A O 1
ATOM 812 N N . GLY A 1 101 ? 12.659 -4.202 -8.957 1.00 95.44 101 GLY A N 1
ATOM 813 C CA . GLY A 1 101 ? 11.381 -4.821 -9.234 1.00 95.44 101 GLY A CA 1
ATOM 814 C C . GLY A 1 101 ? 11.203 -5.145 -10.698 1.00 95.44 101 GLY A C 1
ATOM 815 O O . GLY A 1 101 ? 12.030 -4.835 -11.561 1.00 95.44 101 GLY A O 1
ATOM 816 N N . ALA A 1 102 ? 10.067 -5.749 -10.975 1.00 97.00 102 ALA A N 1
ATOM 817 C CA . ALA A 1 102 ? 9.561 -5.902 -12.316 1.00 97.00 102 ALA A CA 1
ATOM 818 C C . ALA A 1 102 ? 8.050 -5.733 -12.304 1.00 97.00 102 ALA A C 1
ATOM 820 O O . ALA A 1 102 ? 7.413 -5.886 -11.264 1.00 97.00 102 ALA A O 1
ATOM 821 N N . GLY A 1 103 ? 7.492 -5.414 -13.461 1.00 97.00 103 GLY A N 1
ATOM 822 C CA . GLY A 1 103 ? 6.054 -5.326 -13.647 1.00 97.00 103 GLY A CA 1
ATOM 823 C C . GLY A 1 103 ? 5.703 -4.873 -15.053 1.00 97.00 103 GLY A C 1
ATOM 824 O O . GLY A 1 103 ? 6.561 -4.454 -15.834 1.00 97.00 103 GLY A O 1
ATOM 825 N N . MET A 1 104 ? 4.424 -4.977 -15.372 1.00 96.94 104 MET A N 1
ATOM 826 C CA . MET A 1 104 ? 3.844 -4.474 -16.602 1.00 96.94 104 MET A CA 1
ATOM 827 C C . MET A 1 104 ? 3.562 -2.977 -16.472 1.00 96.94 104 MET A C 1
ATOM 829 O O . MET A 1 104 ? 2.911 -2.539 -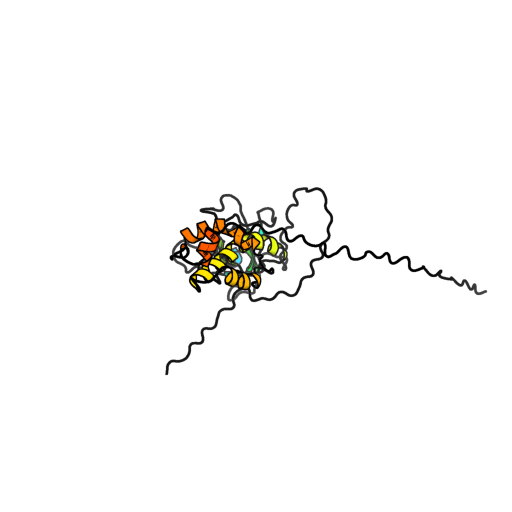15.522 1.00 96.94 104 MET A O 1
ATOM 833 N N . ILE A 1 105 ? 4.008 -2.202 -17.455 1.00 96.50 105 ILE A N 1
ATOM 834 C CA . ILE A 1 105 ? 3.677 -0.783 -17.588 1.00 96.50 105 ILE A CA 1
ATOM 835 C C . ILE A 1 105 ? 2.841 -0.542 -18.840 1.00 96.50 105 ILE A C 1
ATOM 837 O O . ILE A 1 105 ? 3.013 -1.209 -19.862 1.00 96.50 105 ILE A O 1
ATOM 841 N N . CYS A 1 106 ? 1.980 0.470 -18.769 1.00 93.19 106 CYS A N 1
ATOM 842 C CA . CYS A 1 106 ? 1.235 0.992 -19.909 1.00 93.19 106 CYS A CA 1
ATOM 843 C C . CYS A 1 106 ? 1.638 2.454 -20.122 1.00 93.19 106 CYS A C 1
ATOM 845 O O . CYS A 1 106 ? 1.215 3.330 -19.367 1.00 93.19 106 CYS A O 1
ATOM 847 N N . VAL A 1 107 ? 2.473 2.713 -21.130 1.00 92.06 107 VAL A N 1
ATOM 848 C CA . VAL A 1 107 ? 2.913 4.067 -21.500 1.00 92.06 107 VAL A CA 1
ATOM 849 C C . VAL A 1 107 ? 2.123 4.525 -22.719 1.00 92.06 107 VAL A C 1
ATOM 851 O O . VAL A 1 107 ? 1.930 3.763 -23.663 1.00 92.06 107 VAL A O 1
ATOM 854 N N . GLU A 1 108 ? 1.657 5.772 -22.713 1.00 89.62 108 GLU A N 1
ATOM 855 C CA . GLU A 1 108 ? 0.905 6.321 -23.841 1.00 89.62 108 GLU A CA 1
ATOM 856 C C . GLU A 1 108 ? 1.731 6.244 -25.141 1.00 89.62 108 GLU A C 1
ATOM 858 O O . GLU A 1 108 ? 2.914 6.592 -25.181 1.00 89.62 108 GLU A O 1
ATOM 863 N N . GLY A 1 109 ? 1.115 5.723 -26.205 1.00 90.31 109 GLY A N 1
ATOM 864 C CA . GLY A 1 109 ? 1.769 5.525 -27.502 1.00 90.31 109 GLY A CA 1
ATOM 865 C C . GLY A 1 109 ? 2.707 4.315 -27.594 1.00 90.31 109 GLY A C 1
ATOM 866 O O . GLY A 1 109 ? 3.338 4.143 -28.633 1.00 90.31 109 GLY A O 1
ATOM 867 N N . HIS A 1 110 ? 2.798 3.482 -26.554 1.00 89.94 110 HIS A N 1
ATOM 868 C CA . HIS A 1 110 ? 3.592 2.252 -26.552 1.00 89.94 110 HIS A CA 1
ATOM 869 C C . HIS A 1 110 ? 2.703 1.050 -26.219 1.00 89.94 110 HIS A C 1
ATOM 871 O O . HIS A 1 110 ? 1.719 1.172 -25.487 1.00 89.94 110 HIS A O 1
ATOM 877 N N . GLU A 1 111 ? 3.042 -0.121 -26.756 1.00 91.12 111 GLU A N 1
ATOM 878 C CA . GLU A 1 111 ? 2.386 -1.361 -26.342 1.00 91.12 111 GLU A CA 1
ATOM 879 C C . GLU A 1 111 ? 2.723 -1.673 -24.872 1.00 91.12 111 GLU A C 1
ATOM 881 O O . GLU A 1 111 ? 3.836 -1.366 -24.427 1.00 91.12 111 GLU A O 1
ATOM 886 N N . PRO A 1 112 ? 1.791 -2.270 -24.103 1.00 94.00 112 PRO A N 1
ATOM 887 C CA . PRO A 1 112 ? 2.074 -2.720 -22.748 1.00 94.00 112 PRO A CA 1
ATOM 888 C C . PRO A 1 112 ? 3.295 -3.636 -22.718 1.00 94.00 112 PRO A C 1
ATOM 890 O O . PRO A 1 112 ? 3.411 -4.566 -23.517 1.00 94.00 112 PRO A O 1
ATOM 893 N N . GLY A 1 113 ? 4.203 -3.381 -21.782 1.00 93.94 113 GLY A N 1
ATOM 894 C CA . GLY A 1 113 ? 5.477 -4.081 -21.721 1.00 93.94 113 GLY A CA 1
ATOM 895 C C . GLY A 1 113 ? 5.880 -4.413 -20.297 1.00 93.94 113 GLY A C 1
ATOM 896 O O . GLY A 1 113 ? 5.644 -3.634 -19.376 1.00 93.94 113 GLY A O 1
ATOM 897 N N . PHE A 1 114 ? 6.520 -5.568 -20.126 1.00 96.50 114 PHE A N 1
ATOM 898 C CA . PHE A 1 114 ? 7.148 -5.932 -18.863 1.00 96.50 114 PHE A CA 1
ATOM 899 C C . PHE A 1 114 ? 8.523 -5.294 -18.771 1.00 96.50 114 PHE A C 1
ATOM 901 O O . PHE A 1 114 ? 9.387 -5.521 -19.625 1.00 96.50 114 PHE A O 1
ATOM 908 N N . ILE A 1 115 ? 8.726 -4.513 -17.719 1.00 96.25 115 ILE A N 1
ATOM 909 C CA . ILE A 1 115 ? 10.001 -3.873 -17.445 1.00 96.25 115 ILE A CA 1
ATOM 910 C C . ILE A 1 115 ? 10.643 -4.432 -16.187 1.00 96.25 115 ILE A C 1
ATOM 912 O O . ILE A 1 115 ? 9.960 -4.872 -15.265 1.00 96.25 115 ILE A O 1
ATOM 916 N N . ARG A 1 116 ? 11.972 -4.374 -16.151 1.00 96.06 116 ARG A N 1
ATOM 917 C CA . ARG A 1 116 ? 12.749 -4.418 -14.915 1.00 96.06 116 ARG A CA 1
ATOM 918 C C . ARG A 1 116 ? 13.003 -2.980 -14.482 1.00 96.06 116 ARG A C 1
ATOM 920 O O . ARG A 1 116 ? 13.674 -2.257 -15.223 1.00 96.06 116 ARG A O 1
ATOM 927 N N . ILE A 1 117 ? 12.474 -2.594 -13.324 1.00 95.62 117 ILE A N 1
ATOM 928 C CA . ILE A 1 117 ? 12.734 -1.283 -12.721 1.00 95.62 117 ILE A CA 1
ATOM 929 C C . ILE A 1 117 ? 14.095 -1.290 -12.018 1.00 95.62 117 ILE A C 1
ATOM 931 O O . ILE A 1 117 ? 14.530 -2.320 -11.491 1.00 95.62 117 ILE A O 1
ATOM 935 N N . GLU A 1 118 ? 14.772 -0.148 -12.071 1.00 93.44 118 GLU A N 1
ATOM 936 C CA . GLU A 1 118 ? 16.007 0.150 -11.348 1.00 93.44 118 GLU A CA 1
ATOM 937 C C . GLU A 1 118 ? 15.768 0.143 -9.823 1.00 93.44 118 GLU A C 1
ATOM 939 O O . GLU A 1 118 ? 14.616 0.039 -9.379 1.00 93.44 118 GLU A O 1
ATOM 944 N N . PRO A 1 119 ? 16.838 0.226 -9.006 1.00 94.31 119 PRO A N 1
ATOM 945 C CA . PRO A 1 119 ? 16.700 0.228 -7.559 1.00 94.31 119 PRO A CA 1
ATOM 946 C C . PRO A 1 119 ? 15.704 1.278 -7.062 1.00 94.31 119 PRO A C 1
ATOM 948 O O . PRO A 1 119 ? 15.754 2.453 -7.443 1.00 94.31 119 PRO A O 1
ATOM 951 N N . ILE A 1 120 ? 14.796 0.831 -6.198 1.00 93.12 120 ILE A N 1
ATOM 952 C CA . ILE A 1 120 ? 13.785 1.673 -5.564 1.00 93.12 120 ILE A CA 1
ATOM 953 C C . ILE A 1 120 ? 14.498 2.615 -4.591 1.00 93.12 120 ILE A C 1
ATOM 955 O O . ILE A 1 120 ? 15.206 2.174 -3.692 1.00 93.12 120 ILE A O 1
ATOM 959 N N . GLN A 1 121 ? 14.320 3.919 -4.770 1.00 90.56 121 GLN A N 1
ATOM 960 C CA . GLN A 1 121 ? 14.924 4.947 -3.921 1.00 90.56 121 GLN A CA 1
ATOM 961 C C . GLN A 1 121 ? 14.045 5.262 -2.714 1.00 90.56 121 GLN A C 1
ATOM 963 O O . GLN A 1 121 ? 14.536 5.430 -1.600 1.00 90.56 121 GLN A O 1
ATOM 968 N N . SER A 1 122 ? 12.738 5.347 -2.949 1.00 89.38 122 SER A N 1
ATOM 969 C CA . SER A 1 122 ? 11.744 5.668 -1.936 1.00 89.38 122 SER A CA 1
ATOM 970 C C . SER A 1 122 ? 10.404 5.028 -2.300 1.00 89.38 122 SER A C 1
ATOM 972 O O . SER A 1 122 ? 10.179 4.598 -3.437 1.00 89.38 122 SER A O 1
ATOM 974 N N . TYR A 1 123 ? 9.509 4.945 -1.326 1.00 91.62 123 TYR A N 1
ATOM 975 C CA . TYR A 1 123 ? 8.113 4.623 -1.567 1.00 91.62 123 TYR A CA 1
ATOM 976 C C . TYR A 1 123 ? 7.240 5.392 -0.579 1.00 91.62 123 TYR A C 1
ATOM 978 O O . TYR A 1 123 ? 7.680 5.704 0.527 1.00 91.62 123 TYR A O 1
ATOM 986 N N . ASP A 1 124 ? 6.015 5.722 -0.973 1.00 90.19 124 ASP A N 1
ATOM 987 C CA . ASP A 1 124 ? 5.083 6.470 -0.138 1.00 90.19 124 ASP A CA 1
ATOM 988 C C . ASP A 1 124 ? 3.646 5.957 -0.260 1.00 90.19 124 ASP A C 1
ATOM 990 O O . ASP A 1 124 ? 3.236 5.334 -1.243 1.00 90.19 124 ASP A O 1
ATOM 994 N N . ILE A 1 125 ? 2.875 6.184 0.803 1.00 91.44 125 ILE A N 1
ATOM 995 C CA . ILE A 1 125 ? 1.453 5.854 0.876 1.00 91.44 125 ILE A CA 1
ATOM 996 C C . ILE A 1 125 ? 0.745 7.058 1.479 1.00 91.44 125 ILE A C 1
ATOM 998 O O . ILE A 1 125 ? 1.036 7.471 2.603 1.00 91.44 125 ILE A O 1
ATOM 1002 N N . ASN A 1 126 ? -0.207 7.622 0.740 1.00 90.69 126 ASN A N 1
ATOM 1003 C CA . ASN A 1 126 ? -1.010 8.721 1.253 1.00 90.69 126 ASN A CA 1
ATOM 1004 C C . ASN A 1 126 ? -2.126 8.186 2.162 1.00 90.69 126 ASN A C 1
ATOM 1006 O O . ASN A 1 126 ? -3.192 7.796 1.690 1.00 90.69 126 ASN A O 1
ATOM 1010 N N . LEU A 1 127 ? -1.892 8.221 3.475 1.00 92.56 127 LEU A N 1
ATOM 1011 C CA . LEU A 1 127 ? -2.865 7.785 4.484 1.00 92.56 127 LEU A CA 1
ATOM 1012 C C . LEU A 1 127 ? -4.103 8.690 4.582 1.00 92.56 127 LEU A C 1
ATOM 1014 O O . LEU A 1 127 ? -5.091 8.306 5.204 1.00 92.56 127 LEU A O 1
ATOM 1018 N N . ALA A 1 128 ? -4.062 9.897 4.011 1.00 89.50 128 ALA A N 1
ATOM 1019 C CA . ALA A 1 128 ? -5.185 10.827 4.050 1.00 89.50 128 ALA A CA 1
ATOM 1020 C C . ALA A 1 128 ? -6.219 10.583 2.941 1.00 89.50 128 ALA A C 1
ATOM 1022 O O . ALA A 1 128 ? -7.340 11.079 3.062 1.00 89.50 128 ALA A O 1
ATOM 1023 N N . ASP A 1 129 ? -5.848 9.865 1.882 1.00 90.88 129 ASP A N 1
ATOM 1024 C CA . ASP A 1 129 ? -6.710 9.543 0.747 1.00 90.88 129 ASP A CA 1
ATOM 1025 C C . ASP A 1 129 ? -7.316 8.146 0.958 1.00 90.88 129 ASP A C 1
ATOM 1027 O O . ASP A 1 129 ? -6.535 7.210 1.039 1.00 90.88 129 ASP A O 1
ATOM 1031 N N . PRO A 1 130 ? -8.645 7.941 1.038 1.00 87.81 130 PRO A N 1
ATOM 1032 C CA . PRO A 1 130 ? -9.254 6.607 1.185 1.00 87.81 130 PRO A CA 1
ATOM 1033 C C . PRO A 1 130 ? -8.939 5.650 0.031 1.00 87.81 130 PRO A C 1
ATOM 1035 O O . PRO A 1 130 ? -8.932 4.434 0.223 1.00 87.81 130 PRO A O 1
ATOM 1038 N N . ASP A 1 131 ? -8.660 6.180 -1.157 1.00 87.94 131 ASP A N 1
ATOM 1039 C CA . ASP A 1 131 ? -8.332 5.414 -2.364 1.00 87.94 131 ASP A CA 1
ATOM 1040 C C . ASP A 1 131 ? -6.837 5.511 -2.709 1.00 87.94 131 ASP A C 1
ATOM 1042 O O . ASP A 1 131 ? -6.389 5.049 -3.763 1.00 87.94 131 ASP A O 1
ATOM 1046 N N . GLY A 1 132 ? -6.060 6.097 -1.793 1.00 85.19 132 GLY A N 1
ATOM 1047 C CA . GLY A 1 132 ? -4.626 6.296 -1.904 1.00 85.19 132 GLY A CA 1
ATOM 1048 C C . GLY A 1 132 ? -3.915 5.001 -2.272 1.00 85.19 132 GLY A C 1
ATOM 1049 O O . GLY A 1 132 ? -4.012 3.987 -1.578 1.00 85.19 132 GLY A O 1
ATOM 1050 N N . SER A 1 133 ? -3.210 5.053 -3.394 1.00 91.50 133 SER A N 1
ATOM 1051 C CA . SER A 1 133 ? -2.350 3.972 -3.859 1.00 91.50 133 SER A CA 1
ATOM 1052 C C . SER A 1 133 ? -0.966 4.085 -3.223 1.00 91.50 133 SER A C 1
ATOM 1054 O O . SER A 1 133 ? -0.578 5.149 -2.734 1.00 91.50 133 SER A O 1
ATOM 1056 N N . MET A 1 134 ? -0.226 2.981 -3.231 1.00 93.38 134 MET A N 1
ATOM 1057 C CA . MET A 1 134 ? 1.192 2.987 -2.892 1.00 93.38 134 MET A CA 1
ATOM 1058 C C . MET A 1 134 ? 1.980 3.439 -4.115 1.00 93.38 134 MET A C 1
ATOM 1060 O O . MET A 1 134 ? 1.721 2.948 -5.218 1.00 93.38 134 MET A O 1
ATOM 1064 N N . TYR A 1 135 ? 2.934 4.346 -3.930 1.00 94.25 135 TYR A N 1
ATOM 1065 C CA . TYR A 1 135 ? 3.863 4.711 -4.988 1.00 94.25 135 TYR A CA 1
ATOM 1066 C C . TYR A 1 135 ? 5.275 4.298 -4.623 1.00 94.25 135 TYR A C 1
ATOM 1068 O O . TYR A 1 135 ? 5.650 4.284 -3.457 1.00 94.25 135 TYR A O 1
ATOM 1076 N N . ILE A 1 136 ? 6.055 3.986 -5.646 1.00 94.44 136 ILE A N 1
ATOM 1077 C CA . ILE A 1 136 ? 7.495 3.782 -5.546 1.00 94.44 136 ILE A CA 1
ATOM 1078 C C . ILE A 1 136 ? 8.194 4.770 -6.470 1.00 94.44 136 ILE A C 1
ATOM 1080 O O . ILE A 1 136 ? 7.645 5.197 -7.493 1.00 94.44 136 ILE A O 1
ATOM 1084 N N . GLU A 1 137 ? 9.420 5.111 -6.123 1.00 92.94 137 GLU A N 1
ATOM 1085 C CA . GLU A 1 137 ? 10.249 6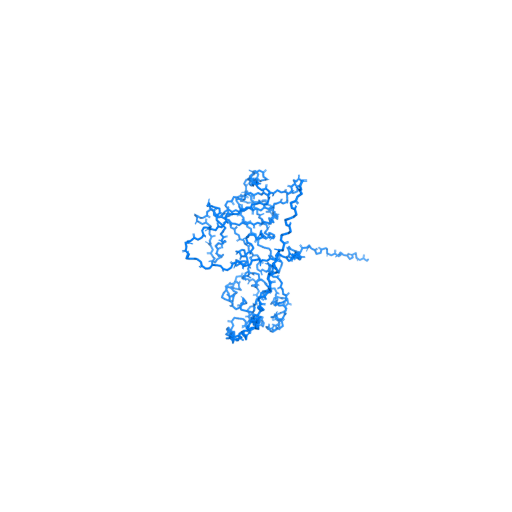.045 -6.861 1.00 92.94 137 GLU A CA 1
ATOM 1086 C C . GLU A 1 137 ? 11.574 5.389 -7.233 1.00 92.94 137 GLU A C 1
ATOM 1088 O O . GLU A 1 137 ? 12.236 4.775 -6.397 1.00 92.94 137 GLU A O 1
ATOM 1093 N N . THR A 1 138 ? 11.956 5.531 -8.499 1.00 93.56 138 THR A N 1
ATOM 1094 C CA . THR A 1 138 ? 13.282 5.192 -9.021 1.00 93.56 138 THR A CA 1
ATOM 1095 C C . THR A 1 138 ? 13.979 6.471 -9.478 1.00 93.56 138 THR A C 1
ATOM 1097 O O . THR A 1 138 ? 13.383 7.551 -9.523 1.00 93.56 138 THR A O 1
ATOM 1100 N N . GLU A 1 139 ? 15.234 6.354 -9.915 1.00 91.75 139 GLU A N 1
ATOM 1101 C CA . GLU A 1 139 ? 15.964 7.484 -10.502 1.00 91.75 139 GLU A CA 1
ATOM 1102 C C . GLU A 1 139 ? 15.283 8.045 -11.773 1.00 91.75 139 GLU A C 1
ATOM 1104 O O . GLU A 1 139 ? 15.534 9.179 -12.197 1.00 91.75 139 GLU A O 1
ATOM 1109 N N . ARG A 1 140 ? 14.413 7.253 -12.412 1.00 92.81 140 ARG A N 1
ATOM 1110 C CA . ARG A 1 140 ? 13.846 7.545 -13.735 1.00 92.81 140 ARG A CA 1
ATOM 1111 C C . ARG A 1 140 ? 12.353 7.810 -13.731 1.00 92.81 140 ARG A C 1
ATOM 1113 O O . ARG A 1 140 ? 11.881 8.565 -14.578 1.00 92.81 140 ARG A O 1
ATOM 1120 N N . ALA A 1 141 ? 11.605 7.217 -12.811 1.00 94.19 141 ALA A N 1
ATOM 1121 C CA . ALA A 1 141 ? 10.154 7.275 -12.843 1.00 94.19 141 ALA A CA 1
ATOM 1122 C C . ALA A 1 141 ? 9.546 7.193 -11.443 1.00 94.19 141 ALA A C 1
ATOM 1124 O O . ALA A 1 141 ? 10.186 6.804 -10.467 1.00 94.19 141 ALA A O 1
ATOM 1125 N N . ARG A 1 142 ? 8.278 7.593 -11.361 1.00 94.25 142 ARG A N 1
ATOM 1126 C CA . ARG A 1 142 ? 7.417 7.332 -10.213 1.00 94.25 142 ARG A CA 1
ATOM 1127 C C . ARG A 1 142 ? 6.320 6.385 -10.661 1.00 94.25 142 ARG A C 1
ATOM 1129 O O . ARG A 1 142 ? 5.651 6.648 -11.663 1.00 94.25 142 ARG A O 1
ATOM 1136 N N . TYR A 1 143 ? 6.124 5.307 -9.918 1.00 95.56 143 TYR A N 1
ATOM 1137 C CA . TYR A 1 143 ? 5.124 4.302 -10.241 1.00 95.56 143 TYR A CA 1
ATOM 1138 C C . TYR A 1 143 ? 4.036 4.274 -9.185 1.00 95.56 143 TYR A C 1
ATOM 1140 O O . TYR A 1 143 ? 4.333 4.212 -8.001 1.00 95.56 143 TYR A O 1
ATOM 1148 N N . CYS A 1 144 ? 2.782 4.289 -9.619 1.00 95.62 144 CYS A N 1
ATOM 1149 C CA . CYS A 1 144 ? 1.635 3.886 -8.824 1.00 95.62 144 CYS A CA 1
ATOM 1150 C C . CYS A 1 144 ? 1.511 2.364 -8.914 1.00 95.62 144 CYS A C 1
ATOM 1152 O O . CYS A 1 144 ? 1.428 1.816 -10.018 1.00 95.62 144 CYS A O 1
ATOM 1154 N N . LEU A 1 145 ? 1.522 1.680 -7.775 1.00 96.38 145 LEU A N 1
ATOM 1155 C CA . LEU A 1 145 ? 1.401 0.230 -7.731 1.00 96.38 145 LEU A CA 1
ATOM 1156 C C . LEU A 1 145 ? -0.055 -0.187 -7.943 1.00 96.38 145 LEU A C 1
ATOM 1158 O O . LEU A 1 145 ? -0.954 0.268 -7.237 1.00 96.38 145 LEU A O 1
ATOM 1162 N N . GLY A 1 146 ? -0.274 -1.047 -8.936 1.00 95.31 146 GLY A N 1
ATOM 1163 C CA . GLY A 1 146 ? -1.564 -1.661 -9.224 1.00 95.31 146 GLY A CA 1
ATOM 1164 C C . GLY A 1 146 ? -1.722 -3.007 -8.518 1.00 95.31 146 GLY A C 1
ATOM 1165 O O . GLY A 1 146 ? -1.541 -3.131 -7.310 1.00 95.31 146 GLY A O 1
ATOM 1166 N N . VAL A 1 147 ? -2.063 -4.039 -9.287 1.00 94.81 147 VAL A N 1
ATOM 1167 C CA . VAL A 1 147 ? -2.207 -5.408 -8.773 1.00 94.81 147 VAL A CA 1
ATOM 1168 C C . VAL A 1 147 ? -0.826 -6.075 -8.693 1.00 94.81 147 VAL A C 1
ATOM 1170 O O . VAL A 1 147 ? -0.117 -6.063 -9.703 1.00 94.81 147 VAL A O 1
ATOM 1173 N N . PRO A 1 148 ? -0.423 -6.664 -7.550 1.00 96.56 148 PRO A N 1
ATOM 1174 C CA . PRO A 1 148 ? 0.814 -7.436 -7.462 1.00 96.56 148 PRO A CA 1
ATOM 1175 C C . PRO A 1 148 ? 0.696 -8.741 -8.254 1.00 96.56 148 PRO A C 1
ATOM 1177 O O . PRO A 1 148 ? -0.399 -9.286 -8.420 1.00 96.56 148 PRO A O 1
ATOM 1180 N N . SER A 1 149 ? 1.830 -9.284 -8.686 1.00 95.62 149 SER A N 1
ATOM 1181 C CA . SER A 1 149 ? 1.861 -10.604 -9.313 1.00 95.62 149 SER A CA 1
ATOM 1182 C C . SER A 1 149 ? 1.369 -11.696 -8.368 1.00 95.62 149 SER A C 1
ATOM 1184 O O . SER A 1 149 ? 1.510 -11.595 -7.146 1.00 95.62 149 SER A O 1
ATOM 1186 N N . ALA A 1 150 ? 0.818 -12.777 -8.926 1.00 93.75 150 ALA A N 1
ATOM 1187 C CA . ALA A 1 150 ? 0.305 -13.898 -8.135 1.00 93.75 150 ALA A CA 1
ATOM 1188 C C . ALA A 1 150 ? 1.373 -14.479 -7.186 1.00 93.75 150 ALA A C 1
ATOM 1190 O O . ALA A 1 150 ? 1.085 -14.773 -6.029 1.00 93.75 150 ALA A O 1
ATOM 1191 N N . GLN A 1 151 ? 2.626 -14.554 -7.651 1.00 93.75 151 GLN A N 1
ATOM 1192 C CA . GLN A 1 151 ? 3.770 -15.054 -6.878 1.00 93.75 151 GLN A CA 1
ATOM 1193 C C . GLN A 1 151 ? 4.152 -14.132 -5.707 1.00 93.75 151 GLN A C 1
ATOM 1195 O O . GLN A 1 151 ? 4.630 -14.614 -4.683 1.00 93.75 151 GLN A O 1
ATOM 1200 N N . TYR A 1 152 ? 3.930 -12.821 -5.856 1.00 94.69 152 TYR A N 1
ATOM 1201 C CA . TYR A 1 152 ? 4.333 -11.794 -4.891 1.00 94.69 152 TYR A CA 1
ATOM 1202 C 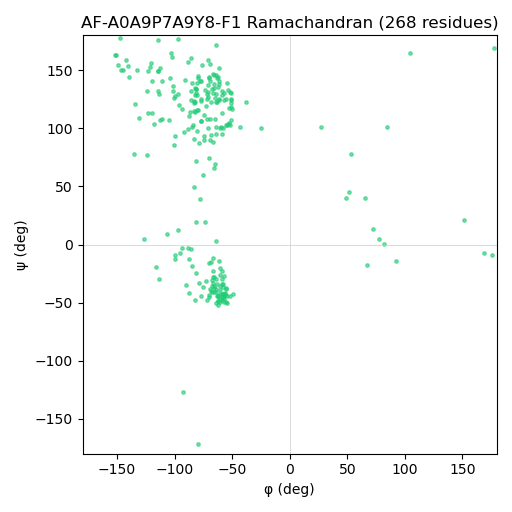C . TYR A 1 152 ? 3.194 -11.326 -3.973 1.00 94.69 152 TYR A C 1
ATOM 1204 O O . TYR A 1 152 ? 3.428 -10.641 -2.975 1.00 94.69 152 TYR A O 1
ATOM 1212 N N . ARG A 1 153 ? 1.945 -11.687 -4.291 1.00 93.50 153 ARG A N 1
ATOM 1213 C CA . ARG A 1 153 ? 0.736 -11.205 -3.606 1.00 93.50 153 ARG A CA 1
ATOM 1214 C C . ARG A 1 153 ? 0.805 -11.388 -2.090 1.00 93.50 153 ARG A C 1
ATOM 1216 O O . ARG A 1 153 ? 0.487 -10.458 -1.354 1.00 93.50 153 ARG A O 1
ATOM 1223 N N . SER A 1 154 ? 1.262 -12.552 -1.623 1.00 91.69 154 SER A N 1
ATOM 1224 C CA . SER A 1 154 ? 1.325 -12.861 -0.187 1.00 91.69 154 SER A CA 1
ATOM 1225 C C . SER A 1 154 ? 2.332 -11.980 0.566 1.00 91.69 154 SER A C 1
ATOM 1227 O O . SER A 1 154 ? 2.074 -11.544 1.686 1.00 91.69 154 SER A O 1
ATOM 1229 N N . GLN A 1 155 ? 3.468 -11.677 -0.062 1.00 92.25 155 GLN A N 1
ATOM 1230 C CA . GLN A 1 155 ? 4.527 -10.829 0.469 1.00 92.25 155 GLN A CA 1
ATOM 1231 C C . GLN A 1 155 ? 4.072 -9.372 0.469 1.00 92.25 155 GLN A C 1
ATOM 1233 O O . GLN A 1 155 ? 4.149 -8.700 1.496 1.00 92.25 155 GLN A O 1
ATOM 1238 N N . PHE A 1 156 ? 3.514 -8.911 -0.652 1.00 93.88 156 PHE A N 1
ATOM 1239 C CA . PHE A 1 156 ? 2.971 -7.564 -0.764 1.00 93.88 156 PHE A CA 1
ATOM 1240 C C . PHE A 1 156 ? 1.876 -7.302 0.273 1.00 93.88 156 PHE A C 1
ATOM 1242 O O . PHE A 1 156 ? 1.889 -6.257 0.921 1.00 93.88 156 PHE A O 1
ATOM 1249 N N . ARG A 1 157 ? 0.976 -8.271 0.502 1.00 93.62 157 ARG A N 1
ATOM 1250 C CA . ARG 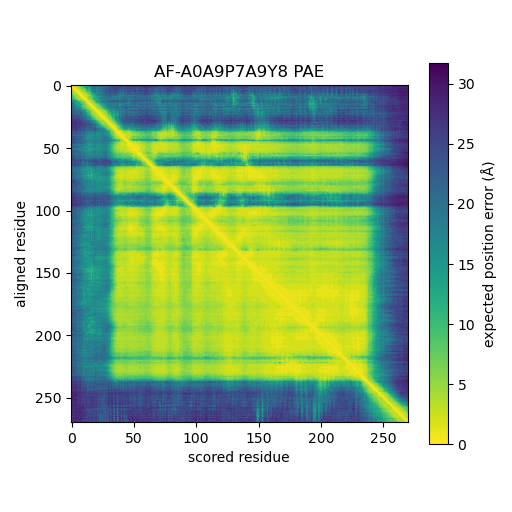A 1 157 ? -0.079 -8.169 1.521 1.00 93.62 157 ARG A CA 1
ATOM 1251 C C . ARG A 1 157 ? 0.495 -7.856 2.904 1.00 93.62 157 ARG A C 1
ATOM 1253 O O . ARG A 1 157 ? -0.035 -6.979 3.573 1.00 93.62 157 ARG A O 1
ATOM 1260 N N . LYS A 1 158 ? 1.586 -8.511 3.320 1.00 92.12 158 LYS A N 1
ATOM 1261 C CA . LYS A 1 158 ? 2.210 -8.281 4.641 1.00 92.12 158 LYS A CA 1
ATOM 1262 C C . LYS A 1 158 ? 2.650 -6.829 4.842 1.00 92.12 158 LYS A C 1
ATOM 1264 O O . LYS A 1 158 ? 2.569 -6.321 5.954 1.00 92.12 158 LYS A O 1
ATOM 1269 N N . ILE A 1 159 ? 3.091 -6.169 3.772 1.00 91.31 159 ILE A N 1
ATOM 1270 C CA . ILE A 1 159 ? 3.514 -4.764 3.809 1.00 91.31 159 ILE A CA 1
ATOM 1271 C C . ILE A 1 159 ? 2.305 -3.845 3.711 1.00 91.31 159 ILE A C 1
ATOM 1273 O O . ILE A 1 159 ? 2.189 -2.898 4.478 1.00 91.31 159 ILE A O 1
ATOM 1277 N N . PHE A 1 160 ? 1.410 -4.110 2.760 1.00 93.00 160 PHE A N 1
ATOM 1278 C CA . PHE A 1 160 ? 0.345 -3.185 2.388 1.00 93.00 160 PHE A CA 1
ATOM 1279 C C . PHE A 1 160 ? -0.840 -3.203 3.358 1.00 93.00 160 PHE A C 1
ATOM 1281 O O . PHE A 1 160 ? -1.462 -2.163 3.585 1.00 93.00 160 PHE A O 1
ATOM 1288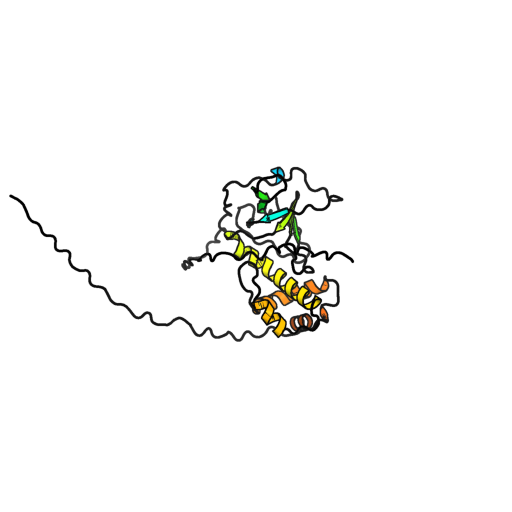 N N . LEU A 1 161 ? -1.146 -4.361 3.954 1.00 94.62 161 LEU A N 1
ATOM 1289 C CA . LEU A 1 161 ? -2.308 -4.540 4.824 1.00 94.62 161 LEU A CA 1
ATOM 1290 C C . LEU A 1 161 ? -2.321 -3.535 5.991 1.00 94.62 161 LEU A C 1
ATOM 1292 O O . LEU A 1 161 ? -3.331 -2.841 6.122 1.00 94.62 161 LEU A O 1
ATOM 1296 N N . PRO A 1 162 ? -1.235 -3.342 6.770 1.00 95.12 162 PRO A N 1
ATOM 1297 C CA . PRO A 1 162 ? -1.256 -2.379 7.866 1.00 95.12 162 PRO A CA 1
ATOM 1298 C C . PRO A 1 162 ? -1.575 -0.947 7.435 1.00 95.12 162 PRO A C 1
ATOM 1300 O O . PRO A 1 162 ? -2.378 -0.264 8.071 1.00 95.12 162 PRO A O 1
ATOM 1303 N N . TYR A 1 163 ? -0.996 -0.493 6.320 1.00 94.38 163 TYR A N 1
ATOM 1304 C CA . TYR A 1 163 ? -1.262 0.849 5.804 1.00 94.38 163 TYR A CA 1
ATOM 1305 C C . TYR A 1 163 ? -2.699 0.987 5.320 1.00 94.38 163 TYR A C 1
ATOM 1307 O O . TYR A 1 163 ? -3.345 1.989 5.623 1.00 94.38 163 TYR A O 1
ATOM 1315 N N . ARG A 1 164 ? -3.233 -0.034 4.639 1.00 95.25 164 ARG A N 1
ATOM 1316 C CA . ARG A 1 164 ? -4.618 -0.019 4.165 1.00 95.25 164 ARG A CA 1
ATOM 1317 C C . ARG A 1 164 ? -5.616 0.028 5.319 1.00 95.25 164 ARG A C 1
ATOM 1319 O O . ARG A 1 164 ? -6.620 0.734 5.230 1.00 95.25 164 ARG A O 1
ATOM 1326 N N . ILE A 1 165 ? -5.334 -0.678 6.411 1.00 96.62 165 ILE A N 1
ATOM 1327 C CA . ILE A 1 165 ? -6.146 -0.643 7.631 1.00 96.62 165 ILE A CA 1
ATOM 1328 C C . ILE A 1 165 ? -6.119 0.755 8.248 1.00 96.62 165 ILE A C 1
ATOM 1330 O O . ILE A 1 165 ? -7.179 1.327 8.497 1.00 96.62 165 ILE A O 1
ATOM 1334 N N . ILE A 1 166 ? -4.931 1.338 8.435 1.00 96.62 166 ILE A N 1
ATOM 1335 C CA . ILE A 1 166 ? -4.777 2.692 8.989 1.00 96.62 166 ILE A CA 1
ATOM 1336 C C . ILE A 1 166 ? -5.512 3.720 8.127 1.00 96.62 166 ILE A C 1
ATOM 1338 O O . ILE A 1 166 ? -6.277 4.521 8.651 1.00 96.62 166 ILE A O 1
ATOM 1342 N N . GLN A 1 167 ? -5.328 3.666 6.810 1.00 95.75 167 GLN A N 1
ATOM 1343 C CA . GLN A 1 167 ? -6.004 4.522 5.837 1.00 95.75 167 GLN A CA 1
ATOM 1344 C C . GLN A 1 167 ? -7.529 4.387 5.951 1.00 95.75 167 GLN A C 1
ATOM 1346 O O . GLN A 1 167 ? -8.230 5.389 6.038 1.00 95.75 167 GLN A O 1
ATOM 1351 N N . THR A 1 168 ? -8.042 3.158 6.066 1.00 96.62 168 THR A N 1
ATOM 1352 C CA . THR A 1 168 ? -9.479 2.897 6.249 1.00 96.62 168 THR A CA 1
ATOM 1353 C C . THR A 1 168 ? -10.003 3.498 7.556 1.00 96.62 168 THR A C 1
ATOM 1355 O O . THR A 1 168 ? -11.045 4.150 7.549 1.00 96.62 168 THR A O 1
ATOM 1358 N N . ILE A 1 169 ? -9.275 3.344 8.669 1.00 97.50 169 ILE A N 1
ATOM 1359 C CA . ILE A 1 169 ? -9.634 3.933 9.971 1.00 97.50 169 ILE A CA 1
ATOM 1360 C C . ILE A 1 169 ? -9.641 5.462 9.885 1.00 97.50 169 ILE A C 1
ATOM 1362 O O . ILE A 1 169 ? -10.607 6.097 10.306 1.00 97.50 169 ILE A O 1
ATOM 1366 N N . VAL A 1 170 ? -8.586 6.055 9.318 1.00 96.62 170 VAL A N 1
ATOM 1367 C CA . VAL A 1 170 ? -8.433 7.509 9.167 1.00 96.62 170 VAL A CA 1
ATOM 1368 C C . VAL A 1 170 ? -9.556 8.085 8.312 1.00 96.62 170 VAL A C 1
ATOM 1370 O O . VAL A 1 170 ? -10.167 9.079 8.703 1.00 96.62 170 VAL A O 1
ATOM 1373 N N . SER A 1 171 ? -9.864 7.467 7.173 1.00 95.62 171 SER A N 1
ATOM 1374 C CA . SER A 1 171 ? -10.963 7.902 6.311 1.00 95.62 171 SER A CA 1
ATOM 1375 C C . SER A 1 171 ? -12.314 7.782 7.012 1.00 95.62 171 SER A C 1
ATOM 1377 O O . SER A 1 171 ? -13.077 8.743 7.014 1.00 95.62 171 SER A O 1
ATOM 1379 N N . SER A 1 172 ? -12.576 6.667 7.701 1.00 96.88 172 SER A N 1
ATOM 1380 C CA . SER A 1 172 ? -13.822 6.478 8.455 1.00 96.88 172 SER A CA 1
ATOM 1381 C C . SER A 1 172 ? -13.988 7.525 9.560 1.00 96.88 172 SER A C 1
ATOM 1383 O O . SER A 1 172 ? -15.061 8.102 9.709 1.00 96.88 172 SER A O 1
ATOM 1385 N N . ALA A 1 173 ? -12.912 7.825 10.291 1.00 96.69 173 ALA A N 1
ATOM 1386 C CA . ALA A 1 173 ? -12.892 8.844 11.336 1.00 96.69 173 ALA A CA 1
ATOM 1387 C C . ALA A 1 173 ? -13.106 10.267 10.789 1.00 96.69 173 ALA A C 1
ATOM 1389 O O . ALA A 1 173 ? -13.747 11.087 11.447 1.00 96.69 173 ALA A O 1
ATOM 1390 N N . LYS A 1 174 ? -12.593 10.573 9.589 1.00 95.50 174 LYS A N 1
ATOM 1391 C CA . LYS A 1 174 ? -12.829 11.860 8.912 1.00 95.50 174 LYS A CA 1
ATOM 1392 C C . LYS A 1 174 ? -14.271 11.996 8.434 1.00 95.50 174 LYS A C 1
ATOM 1394 O O . LYS A 1 174 ? -14.880 13.043 8.641 1.00 95.50 174 LYS A O 1
ATOM 1399 N N . ASP A 1 175 ? -14.804 10.948 7.816 1.00 95.75 175 ASP A N 1
ATOM 1400 C CA . ASP A 1 175 ? -16.134 10.966 7.210 1.00 95.75 175 ASP A CA 1
ATOM 1401 C C . ASP A 1 175 ? -17.250 10.882 8.262 1.00 95.75 175 ASP A C 1
ATOM 1403 O O . ASP A 1 175 ? -18.302 11.506 8.109 1.00 95.75 175 ASP A O 1
ATOM 1407 N N . GLN A 1 176 ? -17.038 10.113 9.336 1.00 97.25 176 GLN A N 1
ATOM 1408 C CA . GLN A 1 176 ? -18.002 9.876 10.416 1.00 97.25 176 GLN A CA 1
ATOM 1409 C C . GLN A 1 176 ? -17.313 9.976 11.796 1.00 97.25 176 GLN A C 1
ATOM 1411 O O . GLN A 1 176 ? -17.070 8.956 12.443 1.00 97.25 176 GLN A O 1
ATOM 1416 N N . PRO A 1 177 ? -17.043 11.196 12.308 1.00 97.50 177 PRO A N 1
ATOM 1417 C CA . PRO A 1 177 ? -16.311 11.399 13.568 1.00 97.50 177 PRO A CA 1
ATOM 1418 C C . PRO A 1 177 ? -16.912 10.719 14.807 1.00 97.50 177 PRO A C 1
ATOM 1420 O O . PRO A 1 177 ? -16.182 10.412 15.748 1.00 97.50 177 PRO A O 1
ATOM 1423 N N . GLY A 1 178 ? -18.231 10.505 14.816 1.00 97.62 178 GLY A N 1
ATOM 1424 C CA . GLY A 1 178 ? -18.964 9.840 15.898 1.00 97.62 178 GLY A CA 1
ATOM 1425 C C . GLY A 1 178 ? -19.242 8.355 15.656 1.00 97.62 178 GLY A C 1
ATOM 1426 O O . GLY A 1 178 ? -20.094 7.795 16.336 1.00 97.62 178 GLY A O 1
ATOM 1427 N N . GLN A 1 179 ? -18.612 7.728 14.657 1.00 98.12 179 GLN A N 1
ATOM 1428 C CA . GLN A 1 179 ? -18.836 6.315 14.363 1.00 98.12 179 GLN A CA 1
ATOM 1429 C C . GLN A 1 179 ? -18.316 5.429 15.496 1.00 98.12 179 GLN A C 1
ATOM 1431 O O . GLN A 1 179 ? -17.163 5.548 15.917 1.00 98.12 179 GLN A O 1
ATOM 1436 N N . GLU A 1 180 ? -19.160 4.504 15.943 1.00 97.94 180 GLU A N 1
ATOM 1437 C CA . GLU A 1 180 ? -18.790 3.502 16.934 1.00 97.94 180 GLU A CA 1
ATOM 1438 C C . GLU A 1 180 ? -17.927 2.391 16.319 1.00 97.94 180 GLU A C 1
ATOM 1440 O O . GLU A 1 180 ? -17.982 2.098 15.118 1.00 97.94 180 GLU A O 1
ATOM 1445 N N . TYR A 1 181 ? -17.124 1.741 17.161 1.00 97.62 181 TYR A N 1
ATOM 1446 C CA . TYR A 1 181 ? -16.226 0.674 16.725 1.00 97.62 181 TYR A CA 1
ATOM 1447 C C . TYR A 1 181 ? -16.973 -0.516 16.106 1.00 97.62 181 TYR A C 1
ATOM 1449 O O . TYR A 1 181 ? -16.528 -1.044 15.091 1.00 97.62 181 TYR A O 1
ATOM 1457 N N . GLU A 1 182 ? -18.124 -0.910 16.657 1.00 97.25 182 GLU A N 1
ATOM 1458 C CA . GLU A 1 182 ? -18.908 -2.051 16.159 1.00 97.25 182 GLU A CA 1
ATOM 1459 C C . GLU A 1 182 ? -19.443 -1.813 14.735 1.00 97.25 182 GLU A C 1
ATOM 1461 O O . GLU A 1 182 ? -19.364 -2.692 13.865 1.00 97.25 182 GLU A O 1
ATOM 1466 N N . ASP A 1 183 ? -19.915 -0.593 14.465 1.00 97.94 183 ASP A N 1
ATOM 1467 C CA . ASP A 1 183 ? -20.374 -0.168 13.141 1.00 97.94 183 ASP A CA 1
ATOM 1468 C C . ASP A 1 183 ? -19.229 -0.134 12.128 1.00 97.94 183 ASP A C 1
ATOM 1470 O O . ASP A 1 183 ? -19.399 -0.506 10.962 1.00 97.94 183 ASP A O 1
ATOM 1474 N N . PHE A 1 184 ? -18.054 0.340 12.554 1.00 97.81 184 PHE A N 1
ATOM 1475 C CA . PHE A 1 184 ? -16.839 0.298 11.746 1.00 97.81 184 PHE A CA 1
ATOM 1476 C C . PHE A 1 184 ? -16.429 -1.143 11.438 1.00 97.81 184 PHE A C 1
ATOM 1478 O O . PHE A 1 184 ? -16.287 -1.493 10.267 1.00 97.81 184 PHE A O 1
ATOM 1485 N N . LEU A 1 185 ? -16.316 -1.990 12.462 1.00 97.38 185 LEU A N 1
ATOM 1486 C CA . LEU A 1 185 ? -15.882 -3.378 12.342 1.00 97.38 185 LEU A CA 1
ATOM 1487 C C . LEU A 1 185 ? -16.790 -4.170 11.393 1.00 97.38 185 LEU A C 1
ATOM 1489 O O . LEU A 1 185 ? -16.311 -4.890 10.520 1.00 97.38 185 LEU A O 1
ATOM 1493 N N . THR A 1 186 ? -18.106 -3.969 11.490 1.00 96.88 186 THR A N 1
ATOM 1494 C CA . THR A 1 186 ? -19.089 -4.619 10.610 1.00 96.88 186 THR A CA 1
ATOM 1495 C C . THR A 1 186 ? -18.884 -4.277 9.131 1.00 96.88 186 THR A C 1
ATOM 1497 O O . THR A 1 186 ? -19.118 -5.122 8.261 1.00 96.88 186 THR A O 1
ATOM 1500 N N . LYS A 1 187 ? -18.475 -3.040 8.820 1.00 96.69 187 LYS A N 1
ATOM 1501 C CA . LYS A 1 187 ? -18.149 -2.615 7.449 1.00 96.69 187 LYS A CA 1
ATOM 1502 C C . LYS A 1 187 ? -16.774 -3.137 7.035 1.00 96.69 187 LYS A C 1
ATOM 1504 O O . LYS A 1 187 ? -16.642 -3.675 5.941 1.00 96.69 187 LYS A O 1
ATOM 1509 N N . PHE A 1 188 ? -15.791 -3.021 7.923 1.00 96.44 188 PHE A N 1
ATOM 1510 C CA . PHE A 1 188 ? -14.404 -3.410 7.697 1.00 96.44 188 PHE A CA 1
ATOM 1511 C C . PHE A 1 188 ? -14.254 -4.894 7.339 1.00 96.44 188 PHE A C 1
ATOM 1513 O O . PHE A 1 188 ? -13.615 -5.219 6.346 1.00 96.44 188 PHE A O 1
ATOM 1520 N N . LEU A 1 189 ? -14.923 -5.794 8.066 1.00 95.94 189 LEU A N 1
ATOM 1521 C CA . LEU A 1 189 ? -14.855 -7.244 7.818 1.00 95.94 189 LEU A CA 1
ATOM 1522 C C . LEU A 1 189 ? -15.472 -7.682 6.477 1.00 95.94 189 LEU A C 1
ATOM 1524 O O . LEU A 1 189 ? -15.318 -8.830 6.072 1.00 95.94 189 LEU A O 1
ATOM 1528 N N . LYS A 1 190 ? -16.198 -6.792 5.790 1.00 95.88 190 LYS A N 1
ATOM 1529 C CA . LYS A 1 190 ? -16.751 -7.041 4.449 1.00 95.88 190 LYS A CA 1
ATOM 1530 C C . LYS A 1 190 ? -15.853 -6.511 3.334 1.00 95.88 190 LYS A C 1
ATOM 1532 O O . LYS A 1 190 ? -16.169 -6.717 2.167 1.00 95.88 190 LYS A O 1
ATOM 1537 N N . MET A 1 191 ? -14.796 -5.779 3.676 1.00 94.38 191 MET A N 1
ATOM 1538 C CA . MET A 1 191 ? -13.866 -5.233 2.699 1.00 94.38 191 MET A CA 1
ATOM 1539 C C . MET A 1 191 ? -12.886 -6.311 2.251 1.00 94.38 191 MET A C 1
ATOM 1541 O O . MET A 1 191 ? -12.433 -7.128 3.047 1.00 94.38 191 MET A O 1
ATOM 1545 N N . GLU A 1 192 ? -12.522 -6.276 0.978 1.00 94.06 192 GLU A N 1
ATOM 1546 C CA . GLU A 1 192 ? -11.445 -7.093 0.439 1.00 94.06 192 GLU A CA 1
ATOM 1547 C C . GLU A 1 192 ? -10.185 -6.232 0.335 1.00 94.06 192 GLU A C 1
ATOM 1549 O O . GLU A 1 192 ? -10.209 -5.131 -0.221 1.00 94.06 192 GLU A O 1
ATOM 1554 N N . ILE A 1 193 ? -9.079 -6.713 0.896 1.00 91.25 193 ILE A N 1
ATOM 1555 C CA . ILE A 1 193 ? -7.779 -6.051 0.796 1.00 91.25 193 ILE A CA 1
ATOM 1556 C C . ILE A 1 193 ? -6.854 -7.044 0.113 1.00 91.25 193 ILE A C 1
ATOM 1558 O O . ILE A 1 193 ? -6.570 -8.074 0.697 1.00 91.25 193 ILE A O 1
ATOM 1562 N N . VAL A 1 194 ? -6.389 -6.769 -1.111 1.00 88.75 194 VAL A N 1
ATOM 1563 C CA . VAL A 1 194 ? -5.424 -7.627 -1.839 1.00 88.75 194 VAL A CA 1
ATOM 1564 C C . VAL A 1 194 ? -5.857 -9.111 -1.891 1.00 88.75 194 VAL A C 1
ATOM 1566 O O . VAL A 1 194 ? -5.055 -10.008 -1.646 1.00 88.75 194 VAL A O 1
ATOM 1569 N N . GLY A 1 195 ? -7.129 -9.386 -2.192 1.00 88.12 195 GLY A N 1
ATOM 1570 C CA . GLY A 1 195 ? -7.621 -10.755 -2.401 1.00 88.12 195 GLY A CA 1
ATOM 1571 C C . GLY A 1 195 ? -8.203 -11.465 -1.176 1.00 88.12 195 GLY A C 1
ATOM 1572 O O . GLY A 1 195 ? -8.878 -12.470 -1.350 1.00 88.12 195 GLY A O 1
ATOM 1573 N N . ASP A 1 196 ? -7.990 -10.959 0.046 1.00 91.88 196 ASP A N 1
ATOM 1574 C CA . ASP A 1 196 ? -8.552 -11.590 1.254 1.00 91.88 196 ASP A CA 1
ATOM 1575 C C . ASP A 1 196 ? -9.219 -10.579 2.187 1.00 91.88 196 ASP A C 1
ATOM 1577 O O . ASP A 1 196 ? -8.798 -9.419 2.304 1.00 91.88 196 ASP A O 1
ATOM 1581 N N . THR A 1 197 ? -10.232 -11.055 2.908 1.00 94.19 197 THR A N 1
ATOM 1582 C CA . THR A 1 197 ? -10.927 -10.301 3.953 1.00 94.19 197 THR A CA 1
ATOM 1583 C C . THR A 1 197 ? -10.036 -10.156 5.188 1.00 94.19 197 THR A C 1
ATOM 1585 O O . THR A 1 197 ? -9.511 -11.167 5.659 1.00 94.19 197 THR A O 1
ATOM 1588 N N . PRO A 1 198 ? -9.852 -8.940 5.725 1.00 95.31 198 PRO A N 1
ATOM 1589 C CA . PRO A 1 198 ? -9.091 -8.741 6.948 1.00 95.31 198 PRO A CA 1
ATOM 1590 C C . PRO A 1 198 ? -9.856 -9.266 8.169 1.00 95.31 198 PRO A C 1
ATOM 1592 O O . PRO A 1 198 ? -11.085 -9.380 8.160 1.00 95.31 198 PRO A O 1
ATOM 1595 N N . GLU A 1 199 ? -9.125 -9.540 9.241 1.00 95.75 199 GLU A N 1
ATOM 1596 C CA . GLU A 1 199 ? -9.675 -9.941 10.530 1.00 95.75 199 GLU A CA 1
ATOM 1597 C C . GLU A 1 199 ? -9.663 -8.775 11.527 1.00 95.75 199 GLU A C 1
ATOM 1599 O O . GLU A 1 1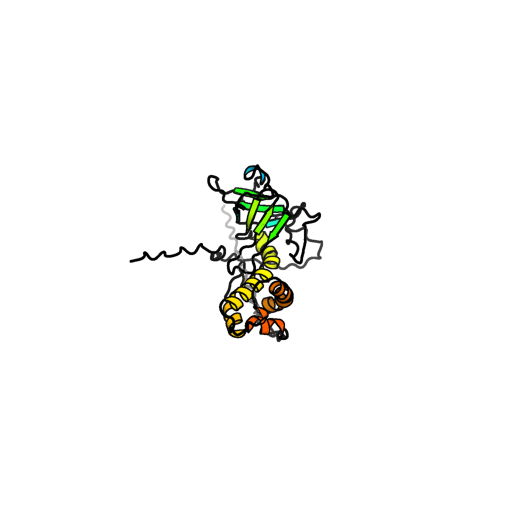99 ? -8.920 -7.803 11.393 1.00 95.75 199 GLU A O 1
ATOM 1604 N N . GLU A 1 200 ? -10.465 -8.877 12.590 1.00 95.38 200 GLU A N 1
ATOM 1605 C CA . GLU A 1 200 ? -10.445 -7.889 13.677 1.00 95.38 200 GLU A CA 1
ATOM 1606 C C . GLU A 1 200 ? -9.048 -7.772 14.309 1.00 95.38 200 GLU A C 1
ATOM 1608 O O . GLU A 1 200 ? -8.610 -6.677 14.659 1.00 95.38 200 GLU A O 1
ATOM 1613 N N . GLY A 1 201 ? -8.330 -8.896 14.417 1.00 95.44 201 GLY A N 1
ATOM 1614 C CA . GLY A 1 201 ? -6.965 -8.940 14.938 1.00 95.44 201 GLY A CA 1
ATOM 1615 C C . GLY A 1 201 ? -6.014 -8.001 14.195 1.00 95.44 201 GLY A C 1
ATOM 1616 O O . GLY A 1 201 ? -5.225 -7.320 14.852 1.00 95.44 201 GLY A O 1
ATOM 1617 N N . ASP A 1 202 ? -6.173 -7.882 12.873 1.00 96.06 202 ASP A N 1
ATOM 1618 C CA . ASP A 1 202 ? -5.333 -7.029 12.031 1.00 96.06 202 ASP A CA 1
ATOM 1619 C C . ASP A 1 202 ? -5.478 -5.543 12.401 1.00 96.06 202 ASP A C 1
ATOM 1621 O O . ASP A 1 202 ? -4.501 -4.795 12.359 1.00 96.06 202 ASP A O 1
ATOM 1625 N N . ILE A 1 203 ? -6.672 -5.100 12.824 1.00 97.38 203 ILE A N 1
ATOM 1626 C CA . ILE A 1 203 ? -6.891 -3.725 13.308 1.00 97.38 203 ILE A CA 1
ATOM 1627 C C . ILE A 1 203 ? -6.015 -3.457 14.529 1.00 97.38 203 ILE A C 1
ATOM 1629 O O . ILE A 1 203 ? -5.311 -2.448 14.591 1.00 97.38 203 ILE A O 1
ATOM 1633 N N . TRP A 1 204 ? -6.056 -4.370 15.499 1.00 96.88 204 TRP A N 1
ATOM 1634 C CA . TRP A 1 204 ? -5.341 -4.224 16.763 1.00 96.88 204 TRP A CA 1
ATOM 1635 C C . TRP A 1 204 ? -3.827 -4.281 16.583 1.00 96.88 204 TRP A C 1
ATOM 1637 O O . TRP A 1 204 ? -3.108 -3.529 17.241 1.00 96.88 204 TRP A O 1
ATOM 1647 N N . ASP A 1 205 ? -3.348 -5.102 15.650 1.00 95.62 205 ASP A N 1
ATOM 1648 C CA . ASP A 1 205 ? -1.928 -5.175 15.302 1.00 95.62 205 ASP A CA 1
ATOM 1649 C C . ASP A 1 205 ? -1.423 -3.874 14.647 1.00 95.62 205 ASP A C 1
ATOM 1651 O O . ASP A 1 205 ? -0.246 -3.530 14.763 1.00 95.62 205 ASP A O 1
ATOM 1655 N N . CYS A 1 206 ? -2.322 -3.080 14.054 1.00 96.81 206 CYS A N 1
ATOM 1656 C CA . CYS A 1 206 ? -2.002 -1.776 13.472 1.00 96.81 206 CYS A CA 1
ATOM 1657 C C . CYS A 1 206 ? -2.064 -0.601 14.460 1.00 96.81 206 CYS A C 1
ATOM 1659 O O . CYS A 1 206 ? -1.586 0.484 14.126 1.00 96.81 206 CYS A O 1
ATOM 1661 N N . VAL A 1 207 ? -2.620 -0.770 15.667 1.00 96.56 207 VAL A N 1
ATOM 1662 C CA . VAL A 1 207 ? -2.809 0.331 16.638 1.00 96.56 207 VAL A CA 1
ATOM 1663 C C . VAL A 1 207 ? -1.507 1.069 16.996 1.00 96.56 207 VAL A C 1
ATOM 1665 O O . VAL A 1 207 ? -1.535 2.304 17.045 1.00 96.56 207 VAL A O 1
ATOM 1668 N N . PRO A 1 208 ? -0.351 0.400 17.209 1.00 94.88 208 PRO A N 1
ATOM 1669 C CA . PRO A 1 208 ? 0.909 1.105 17.448 1.00 94.88 208 PRO A CA 1
ATOM 1670 C C . PRO A 1 208 ? 1.276 2.060 16.304 1.00 94.88 208 PRO A C 1
ATOM 1672 O O . PRO A 1 208 ? 1.582 3.226 16.545 1.00 94.88 208 PRO A O 1
ATOM 1675 N N . ARG A 1 209 ? 1.152 1.606 15.051 1.00 94.00 209 ARG A N 1
ATOM 1676 C CA . ARG A 1 209 ? 1.417 2.430 13.862 1.00 94.00 209 ARG A CA 1
ATOM 1677 C C . ARG A 1 209 ? 0.381 3.529 13.674 1.00 94.00 209 ARG A C 1
ATOM 1679 O O . ARG A 1 209 ? 0.741 4.649 13.330 1.00 94.00 209 ARG A O 1
ATOM 1686 N N . LEU A 1 210 ? -0.890 3.241 13.951 1.00 95.81 210 LEU A N 1
ATOM 1687 C CA . LEU A 1 210 ? -1.968 4.229 13.921 1.00 95.81 210 LEU A CA 1
ATOM 1688 C C . LEU A 1 210 ? -1.658 5.413 14.850 1.00 95.81 210 LEU A C 1
ATOM 1690 O O . LEU A 1 210 ? -1.841 6.562 14.453 1.00 95.81 210 LEU A O 1
ATOM 1694 N N . ARG A 1 211 ? -1.131 5.148 16.056 1.00 95.31 211 ARG A N 1
ATOM 1695 C CA . ARG A 1 211 ? -0.724 6.191 17.012 1.00 95.31 211 ARG A CA 1
ATOM 1696 C C . ARG A 1 211 ? 0.305 7.149 16.405 1.00 95.31 211 ARG A C 1
ATOM 1698 O O . ARG A 1 211 ? 0.111 8.359 16.497 1.00 95.31 211 ARG A O 1
ATOM 1705 N N . HIS A 1 212 ? 1.337 6.610 15.755 1.00 92.75 212 HIS A N 1
ATOM 1706 C CA . HIS A 1 212 ? 2.368 7.395 15.069 1.00 92.75 212 HIS A CA 1
ATOM 1707 C C . HIS A 1 212 ? 1.827 8.124 13.831 1.00 92.75 212 HIS A C 1
ATOM 1709 O O . HIS A 1 212 ? 2.159 9.283 13.594 1.00 92.75 212 HIS A O 1
ATOM 1715 N N . ALA A 1 213 ? 0.959 7.482 13.048 1.00 92.62 213 ALA A N 1
ATOM 1716 C CA . ALA A 1 213 ? 0.369 8.089 11.860 1.00 92.62 213 ALA A CA 1
ATOM 1717 C C . ALA A 1 213 ? -0.485 9.317 12.213 1.00 92.62 213 ALA A C 1
ATOM 1719 O O . ALA A 1 213 ? -0.354 10.361 11.581 1.00 92.62 213 ALA A O 1
ATOM 1720 N N . ILE A 1 214 ? -1.317 9.226 13.256 1.00 94.62 214 ILE A N 1
ATOM 1721 C CA . ILE A 1 214 ? -2.199 10.324 13.679 1.00 94.62 214 ILE A CA 1
ATOM 1722 C C . ILE A 1 214 ? -1.413 11.554 14.151 1.00 94.62 214 ILE A C 1
ATOM 1724 O O . ILE A 1 214 ? -1.903 12.667 14.009 1.00 94.62 214 ILE A O 1
ATOM 1728 N N . GLU A 1 215 ? -0.207 11.383 14.698 1.00 91.06 215 GLU A N 1
ATOM 1729 C CA . GLU A 1 215 ? 0.649 12.512 15.102 1.00 91.06 215 GLU A CA 1
ATOM 1730 C C . GLU A 1 215 ? 1.117 13.359 13.920 1.00 91.06 215 GLU A C 1
ATOM 1732 O O . GLU A 1 215 ? 1.340 14.556 14.077 1.00 91.06 215 GLU A O 1
ATOM 1737 N N . ASN A 1 216 ? 1.227 12.743 12.743 1.00 88.88 216 ASN A N 1
ATOM 1738 C CA . ASN A 1 216 ? 1.717 13.380 11.525 1.00 88.88 216 ASN A CA 1
ATOM 1739 C C . ASN A 1 216 ? 0.590 13.820 10.578 1.00 88.88 216 ASN A C 1
ATOM 1741 O O . ASN A 1 216 ? 0.850 14.489 9.580 1.00 88.88 216 ASN A O 1
ATOM 1745 N N . LEU A 1 217 ? -0.658 13.434 10.857 1.00 90.38 217 LEU A N 1
ATOM 1746 C CA . LEU A 1 217 ? -1.812 13.771 10.030 1.00 90.38 217 LEU A CA 1
ATOM 1747 C C . LEU A 1 217 ? -2.466 15.073 10.493 1.00 90.38 217 LEU A C 1
ATOM 1749 O O . LEU A 1 217 ? -2.633 15.329 11.683 1.00 90.38 217 LEU A O 1
ATOM 1753 N N . GLU A 1 218 ? -2.907 15.878 9.530 1.00 88.25 218 GLU A N 1
ATOM 1754 C CA . GLU A 1 218 ? -3.674 17.086 9.817 1.00 88.25 218 GLU A CA 1
ATOM 1755 C C . GLU A 1 218 ? -5.075 16.752 10.364 1.00 88.25 218 GLU A C 1
ATOM 1757 O O . GLU A 1 218 ? -5.768 15.853 9.873 1.00 88.25 218 GLU A O 1
ATOM 1762 N N . GLY A 1 219 ? -5.518 17.541 11.348 1.00 86.69 219 GLY A N 1
ATOM 1763 C CA . GLY A 1 219 ? -6.860 17.480 11.927 1.00 86.69 219 GLY A CA 1
ATOM 1764 C C . GLY A 1 219 ? -6.934 16.818 13.306 1.00 86.69 219 GLY A C 1
ATOM 1765 O O . GLY A 1 219 ? -6.032 16.120 13.758 1.00 86.69 219 GLY A O 1
ATOM 1766 N N . ASN A 1 220 ? -8.060 17.024 13.996 1.00 90.38 220 ASN A N 1
ATOM 1767 C CA . ASN A 1 220 ? -8.292 16.516 15.354 1.00 90.38 220 ASN A CA 1
ATOM 1768 C C . ASN A 1 220 ? -8.787 15.057 15.358 1.00 90.38 220 ASN A C 1
ATOM 1770 O O . ASN A 1 220 ? -9.768 14.732 16.026 1.00 90.38 220 ASN A O 1
ATOM 1774 N N . LEU A 1 221 ? -8.113 14.163 14.624 1.00 93.56 221 LEU A N 1
ATOM 1775 C CA . LEU A 1 221 ? -8.511 12.748 14.512 1.00 93.56 221 LEU A CA 1
ATOM 1776 C C . LEU A 1 221 ? -8.545 12.035 15.870 1.00 93.56 221 LEU A C 1
ATOM 1778 O O . LEU A 1 221 ? -9.370 11.151 16.077 1.00 93.56 221 LEU A O 1
ATOM 1782 N N . ARG A 1 222 ? -7.703 12.468 16.819 1.00 93.50 222 ARG A N 1
ATOM 1783 C CA . ARG A 1 222 ? -7.655 11.942 18.195 1.00 93.50 222 ARG A CA 1
ATOM 1784 C C . ARG A 1 222 ? -8.969 12.079 18.968 1.00 93.50 222 ARG A C 1
ATOM 1786 O O . ARG A 1 222 ? -9.155 11.347 19.927 1.00 93.50 222 ARG A O 1
ATOM 1793 N N . VAL A 1 223 ? -9.836 13.014 18.575 1.00 94.06 223 VAL A N 1
ATOM 1794 C CA . VAL A 1 223 ? -11.110 13.306 19.262 1.00 94.06 223 VAL A CA 1
ATOM 1795 C C . VAL A 1 223 ? -12.276 12.519 18.644 1.00 94.06 223 VAL A C 1
ATOM 1797 O O . VAL A 1 223 ? -13.407 12.607 19.106 1.00 94.06 223 VAL A O 1
ATOM 1800 N N . THR A 1 224 ? -12.030 11.759 17.574 1.00 97.25 224 THR A N 1
ATOM 1801 C CA . THR A 1 224 ? -13.073 10.929 16.957 1.00 97.25 224 THR A CA 1
ATOM 1802 C C . THR A 1 224 ? -13.303 9.667 17.782 1.00 97.25 224 THR A C 1
ATOM 1804 O O . THR A 1 224 ? -12.345 9.060 18.263 1.00 97.25 224 THR A O 1
ATOM 1807 N N . THR A 1 225 ? -14.563 9.249 17.914 1.00 97.88 225 THR A N 1
ATOM 1808 C CA . THR A 1 225 ? -14.971 8.125 18.773 1.00 97.88 225 THR A CA 1
ATOM 1809 C C . THR A 1 225 ? -14.229 6.836 18.419 1.00 97.88 225 THR A C 1
ATOM 1811 O O . THR A 1 225 ? -13.732 6.143 19.305 1.00 97.88 225 THR A O 1
ATOM 1814 N N . LEU A 1 226 ? -14.085 6.542 17.123 1.00 97.69 226 LEU A N 1
ATOM 1815 C CA . LEU A 1 226 ? -13.371 5.363 16.630 1.00 97.69 226 LEU A CA 1
ATOM 1816 C C . LEU A 1 226 ? -11.885 5.368 17.018 1.00 97.69 226 LEU A C 1
ATOM 1818 O O . LEU A 1 226 ? -11.362 4.366 17.505 1.00 97.69 226 LEU A O 1
ATOM 1822 N N . VAL A 1 227 ? -11.190 6.484 16.790 1.00 97.56 227 VAL A N 1
ATOM 1823 C CA . VAL A 1 227 ? -9.751 6.591 17.067 1.00 97.56 227 VAL A CA 1
ATOM 1824 C C . VAL A 1 227 ? -9.490 6.594 18.566 1.00 97.56 227 VAL A C 1
ATOM 1826 O O . VAL A 1 227 ? -8.581 5.907 19.023 1.00 97.56 227 VAL A O 1
ATOM 1829 N N . GLU A 1 228 ? -10.288 7.333 19.335 1.00 97.50 228 GLU A N 1
ATOM 1830 C CA . GLU A 1 228 ? -10.209 7.337 20.794 1.00 97.50 228 GLU A CA 1
ATOM 1831 C C . GLU A 1 228 ? -10.381 5.913 21.337 1.00 97.50 228 GLU A C 1
ATOM 1833 O O . GLU A 1 228 ? -9.523 5.418 22.072 1.00 97.50 228 GLU A O 1
ATOM 1838 N N . PHE A 1 229 ? -11.415 5.201 20.880 1.00 97.12 229 PHE A N 1
ATOM 1839 C CA . PHE A 1 229 ? -11.637 3.808 21.249 1.00 97.12 229 PHE A CA 1
ATOM 1840 C C . PHE A 1 229 ? -10.410 2.934 20.958 1.00 97.12 229 PHE A C 1
ATOM 1842 O O . PHE A 1 229 ? -9.945 2.231 21.853 1.00 97.12 229 PHE A O 1
ATOM 1849 N N . LEU A 1 230 ? -9.848 3.001 19.748 1.00 97.06 230 LEU A N 1
ATOM 1850 C CA . LEU A 1 230 ? -8.697 2.183 19.349 1.00 97.06 230 LEU A CA 1
ATOM 1851 C C . LEU A 1 230 ? -7.410 2.517 20.115 1.00 97.06 230 LEU A C 1
ATOM 1853 O O . LEU A 1 230 ? -6.591 1.632 20.357 1.00 97.06 230 LEU A O 1
ATOM 1857 N N . LEU A 1 231 ? -7.202 3.781 20.491 1.00 96.44 231 LEU A N 1
ATOM 1858 C CA . LEU A 1 231 ? -5.980 4.214 21.171 1.00 96.44 231 LEU A CA 1
ATOM 1859 C C . LEU A 1 231 ? -5.980 3.938 22.680 1.00 96.44 231 LEU A C 1
ATOM 1861 O O . LEU A 1 231 ? -4.886 3.856 23.256 1.00 96.44 231 LEU A O 1
ATOM 1865 N N . TYR A 1 232 ? -7.159 3.836 23.305 1.00 96.69 232 TYR A N 1
ATOM 1866 C CA . TYR A 1 232 ? -7.309 3.717 24.761 1.00 96.69 232 TYR A CA 1
ATOM 1867 C C . TYR A 1 232 ? -7.936 2.402 25.232 1.00 96.69 232 TYR A C 1
ATOM 1869 O O . TYR A 1 232 ? -7.750 2.034 26.394 1.00 96.69 232 TYR A O 1
ATOM 1877 N N . SER A 1 233 ? -8.642 1.673 24.368 1.00 95.88 233 SER A N 1
ATOM 1878 C CA . SER A 1 233 ? -9.197 0.369 24.736 1.00 95.88 233 SER A CA 1
ATOM 1879 C C . SER A 1 233 ? -8.111 -0.707 24.711 1.00 95.88 233 SER A C 1
ATOM 1881 O O . SER A 1 233 ? -7.257 -0.710 23.820 1.00 95.88 233 SER A O 1
ATOM 1883 N N . PRO A 1 234 ? -8.117 -1.650 25.668 1.00 92.56 234 PRO A N 1
ATOM 1884 C CA . PRO A 1 234 ? -7.231 -2.801 25.595 1.00 92.56 234 PRO A CA 1
ATOM 1885 C C . PRO A 1 234 ? -7.596 -3.655 24.378 1.00 92.56 234 PRO A C 1
ATOM 1887 O O . PRO A 1 234 ? -8.779 -3.799 24.061 1.00 92.56 234 PRO A O 1
ATOM 1890 N N . ARG A 1 235 ? -6.590 -4.281 23.745 1.00 91.12 235 ARG A N 1
ATOM 1891 C CA . ARG A 1 235 ? -6.834 -5.318 22.733 1.00 91.12 235 ARG A CA 1
ATOM 1892 C C . ARG A 1 235 ? -7.803 -6.338 23.343 1.00 91.12 235 ARG A C 1
ATOM 1894 O O . ARG A 1 235 ? -7.485 -6.869 24.416 1.00 91.12 235 ARG A O 1
ATOM 1901 N N . PRO A 1 236 ? -8.958 -6.616 22.709 1.00 87.19 236 PRO A N 1
ATOM 1902 C CA . PRO A 1 236 ? -9.860 -7.655 23.153 1.00 87.19 236 PRO A CA 1
ATOM 1903 C C . PRO A 1 236 ? -9.030 -8.912 23.334 1.00 87.19 236 PRO A C 1
ATOM 1905 O O . PRO A 1 236 ? -8.300 -9.314 22.422 1.00 87.19 236 PRO A O 1
ATOM 1908 N N . GLN A 1 237 ? -9.085 -9.511 24.524 1.00 78.12 237 GLN A N 1
ATOM 1909 C CA . GLN A 1 237 ? -8.571 -10.860 24.679 1.00 78.12 237 GLN A CA 1
ATOM 1910 C C . GLN A 1 237 ? -9.404 -11.680 23.714 1.00 78.12 237 GLN A C 1
ATOM 1912 O O . GLN A 1 237 ? -10.578 -11.935 23.989 1.00 78.12 237 GLN A O 1
ATOM 1917 N N . MET A 1 238 ? -8.840 -11.997 22.546 1.00 64.25 238 MET A N 1
ATOM 1918 C CA . MET A 1 238 ? -9.463 -12.927 21.633 1.00 64.25 238 MET A CA 1
ATOM 1919 C C . MET A 1 238 ? -9.604 -14.184 22.465 1.00 64.25 238 MET A C 1
ATOM 1921 O O . MET A 1 238 ? -8.628 -14.889 22.718 1.00 64.25 238 MET A O 1
ATOM 1925 N N . MET A 1 239 ? -10.811 -14.406 22.986 1.00 53.28 239 MET A N 1
ATOM 1926 C CA . MET A 1 239 ? -11.206 -15.689 23.511 1.00 53.28 239 MET A CA 1
ATOM 1927 C C . MET A 1 239 ? -10.916 -16.591 22.342 1.00 53.28 239 MET A C 1
ATOM 1929 O O . MET A 1 239 ? -11.626 -16.478 21.342 1.00 53.28 239 MET A O 1
ATOM 1933 N N . LEU A 1 240 ? -9.803 -17.337 22.428 1.00 53.69 240 LEU A N 1
ATOM 1934 C CA . LEU A 1 240 ? -9.407 -18.352 21.471 1.00 53.69 240 LEU A CA 1
ATOM 1935 C C . LEU A 1 240 ? -10.707 -19.066 21.196 1.00 53.69 240 LEU A C 1
ATOM 1937 O O . LEU A 1 240 ? -11.209 -19.769 22.078 1.00 53.69 240 LEU A O 1
ATOM 1941 N N . ARG A 1 241 ? -11.344 -18.748 20.063 1.00 52.72 241 ARG A N 1
ATOM 1942 C CA . ARG A 1 241 ? -12.588 -19.396 19.699 1.00 52.72 241 ARG A CA 1
ATOM 1943 C C . ARG A 1 241 ? -12.086 -20.797 19.539 1.00 52.72 241 ARG A C 1
ATOM 1945 O O . ARG A 1 241 ? -11.351 -21.046 18.593 1.00 52.72 241 ARG A O 1
ATOM 1952 N N . ILE A 1 242 ? -12.331 -21.629 20.552 1.00 49.81 242 ILE A N 1
ATOM 1953 C CA . ILE A 1 242 ? -11.940 -23.023 20.571 1.00 49.81 242 ILE A CA 1
ATOM 1954 C C . ILE A 1 242 ? -12.513 -23.505 19.260 1.00 49.81 242 ILE A C 1
ATOM 1956 O O . ILE A 1 242 ? -13.738 -23.579 19.120 1.00 49.81 242 ILE A O 1
ATOM 1960 N N . ILE A 1 243 ? -11.637 -23.664 18.268 1.00 48.03 243 ILE A N 1
ATOM 1961 C CA . ILE A 1 243 ? -12.002 -24.142 16.956 1.00 48.03 243 ILE A CA 1
ATOM 1962 C C . ILE A 1 243 ? -12.466 -25.538 17.302 1.00 48.03 243 ILE A C 1
ATOM 1964 O O . ILE A 1 243 ? -11.652 -26.428 17.545 1.00 48.03 243 ILE A O 1
ATOM 1968 N N . LYS A 1 244 ? -13.780 -25.701 17.495 1.00 48.56 244 LYS A N 1
ATOM 1969 C CA . LYS A 1 244 ? -14.376 -27.018 17.647 1.00 48.56 244 LYS A CA 1
ATOM 1970 C C . LYS A 1 244 ? -13.868 -27.747 16.416 1.00 48.56 244 LYS A C 1
ATOM 1972 O O . LYS A 1 244 ? -14.148 -27.240 15.332 1.00 48.56 244 LYS A O 1
ATOM 1977 N N . PRO A 1 245 ? -13.073 -28.820 16.555 1.00 47.97 245 PRO A N 1
ATOM 1978 C CA . PRO A 1 245 ? -12.416 -29.452 15.423 1.00 47.97 245 PRO A CA 1
ATOM 1979 C C . PRO A 1 245 ? -13.493 -29.901 14.435 1.00 47.97 245 PRO A C 1
ATOM 1981 O O . PRO A 1 245 ? -14.123 -30.948 14.591 1.00 47.97 245 PRO A O 1
ATOM 1984 N N . SER A 1 246 ? -13.758 -29.057 13.442 1.00 52.34 246 SER A N 1
ATOM 1985 C CA . SER A 1 246 ? -14.757 -29.249 12.407 1.00 52.34 246 SER A CA 1
ATOM 1986 C C . SER A 1 246 ? -14.125 -30.164 11.373 1.00 52.34 246 SER A C 1
ATOM 1988 O O . SER A 1 246 ? -13.671 -29.708 10.330 1.00 52.34 246 SER A O 1
ATOM 1990 N N . GLY A 1 247 ? -13.965 -31.447 11.701 1.00 52.03 247 GLY A N 1
ATOM 1991 C CA . GLY A 1 247 ? -13.255 -32.328 10.775 1.00 52.03 247 GLY A CA 1
ATOM 1992 C C . GLY A 1 247 ? -12.839 -33.715 11.233 1.00 52.03 247 GLY A C 1
ATOM 1993 O O . GLY A 1 247 ? -12.474 -34.507 10.376 1.00 52.03 247 GLY A O 1
ATOM 1994 N N . LEU A 1 248 ? -12.978 -34.107 12.505 1.00 48.53 248 LEU A N 1
ATOM 1995 C CA . LEU A 1 248 ? -12.925 -35.538 12.874 1.00 48.53 248 LEU A CA 1
ATOM 1996 C C . LEU A 1 248 ? -14.259 -36.244 12.550 1.00 48.53 248 LEU A C 1
ATOM 1998 O O . LEU A 1 248 ? -14.764 -37.086 13.286 1.00 48.53 248 LEU A O 1
ATOM 2002 N N . GLY A 1 249 ? -14.849 -35.878 11.412 1.00 50.72 249 GLY A N 1
ATOM 2003 C CA . GLY A 1 249 ? -15.976 -36.551 10.798 1.00 50.72 249 GLY A CA 1
ATOM 2004 C C . GLY A 1 249 ? -15.476 -37.726 9.971 1.00 50.72 249 GLY A C 1
ATOM 2005 O O . GLY A 1 249 ? -15.222 -37.593 8.783 1.00 50.72 249 GLY A O 1
ATOM 2006 N N . ASN A 1 250 ? -15.388 -38.893 10.606 1.00 51.97 250 ASN A N 1
ATOM 2007 C CA . ASN A 1 250 ? -15.518 -40.197 9.960 1.00 51.97 250 ASN A CA 1
ATOM 2008 C C . ASN A 1 250 ? -14.612 -40.463 8.737 1.00 51.97 250 ASN A C 1
ATOM 2010 O O . ASN A 1 250 ? -15.104 -40.625 7.618 1.00 51.97 250 ASN A O 1
ATOM 2014 N N . MET A 1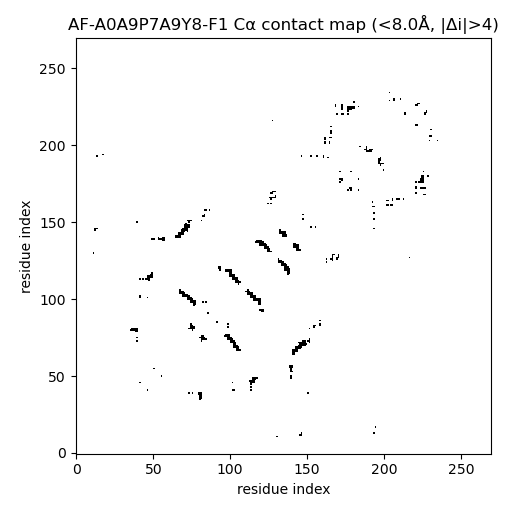 251 ? -13.327 -40.767 8.972 1.00 53.03 251 MET A N 1
ATOM 2015 C CA . MET A 1 251 ? -12.624 -41.775 8.155 1.00 53.03 251 MET A CA 1
ATOM 2016 C C . MET A 1 251 ? -13.277 -43.151 8.388 1.00 53.03 251 MET A C 1
ATOM 2018 O O . MET A 1 251 ? -12.725 -44.066 9.002 1.00 53.03 251 MET A O 1
ATOM 2022 N N . ARG A 1 252 ? -14.511 -43.305 7.904 1.00 55.06 252 ARG A N 1
ATOM 2023 C CA . ARG A 1 252 ? -15.206 -44.581 7.822 1.00 55.06 252 ARG A CA 1
ATOM 2024 C C . ARG A 1 252 ? -14.563 -45.343 6.672 1.00 55.06 252 ARG A C 1
ATOM 2026 O O . ARG A 1 252 ? -14.927 -45.171 5.514 1.00 55.06 252 ARG A O 1
ATOM 2033 N N . ARG A 1 253 ? -13.574 -46.161 7.034 1.00 55.66 253 ARG A N 1
ATOM 2034 C CA . ARG A 1 253 ? -12.997 -47.268 6.259 1.00 55.66 253 ARG A CA 1
ATOM 2035 C C . ARG A 1 253 ? -14.008 -47.810 5.234 1.00 55.66 253 ARG A C 1
ATOM 2037 O O . ARG A 1 253 ? -14.872 -48.609 5.592 1.00 55.66 253 ARG A O 1
ATOM 2044 N N . LYS A 1 254 ? -13.897 -47.426 3.958 1.00 56.62 254 LYS A N 1
ATOM 2045 C CA . LYS A 1 254 ? -14.469 -48.229 2.872 1.00 56.62 254 LYS A CA 1
ATOM 2046 C C . LYS A 1 254 ? -13.445 -49.293 2.512 1.00 56.62 254 LYS A C 1
ATOM 2048 O O . LYS A 1 254 ? -12.424 -49.039 1.885 1.00 56.62 254 LYS A O 1
ATOM 2053 N N . ALA A 1 255 ? -13.721 -50.487 3.020 1.00 56.75 255 ALA A N 1
ATOM 2054 C CA . ALA A 1 255 ? -13.016 -51.707 2.701 1.00 56.75 255 ALA A CA 1
ATOM 2055 C C . ALA A 1 255 ? -13.094 -52.014 1.194 1.00 56.75 255 ALA A C 1
ATOM 2057 O O . ALA A 1 255 ? -14.168 -51.986 0.602 1.00 56.75 255 ALA A O 1
ATOM 2058 N N . LYS A 1 256 ? -11.926 -52.333 0.625 1.00 56.28 256 LYS A N 1
ATOM 2059 C CA . LYS A 1 256 ? -11.657 -53.327 -0.429 1.00 56.28 256 LYS A CA 1
ATOM 2060 C C . LYS A 1 256 ? -12.814 -53.643 -1.396 1.00 56.28 256 LYS A C 1
ATOM 2062 O O . LYS A 1 256 ? -13.636 -54.518 -1.127 1.00 56.28 256 LYS A O 1
ATOM 2067 N N . ALA A 1 257 ? -12.767 -53.056 -2.591 1.00 61.56 257 ALA A N 1
ATOM 2068 C CA . ALA A 1 257 ? -13.407 -53.635 -3.769 1.00 61.56 257 ALA A CA 1
ATOM 2069 C C . ALA A 1 257 ? -12.537 -54.788 -4.305 1.00 61.56 257 ALA A C 1
ATOM 2071 O O . ALA A 1 257 ? -11.343 -54.627 -4.559 1.00 61.56 257 ALA A O 1
ATOM 2072 N N . LYS A 1 258 ? -13.144 -55.972 -4.414 1.00 58.94 258 LYS A N 1
ATOM 2073 C CA . LYS A 1 258 ? -12.555 -57.213 -4.930 1.00 58.94 258 LYS A CA 1
ATOM 2074 C C . LYS A 1 258 ? -12.134 -57.043 -6.397 1.00 58.94 258 LYS A C 1
ATOM 2076 O O . LYS A 1 258 ? -12.972 -56.731 -7.239 1.00 58.94 258 LYS A O 1
ATOM 2081 N N . LYS A 1 259 ? -10.863 -57.319 -6.700 1.00 68.06 259 LYS A N 1
ATOM 2082 C CA . LYS A 1 259 ? -10.372 -57.576 -8.064 1.00 68.06 259 LYS A CA 1
ATOM 2083 C C . LYS A 1 259 ? -11.063 -58.846 -8.587 1.00 68.06 259 LYS A C 1
ATOM 2085 O O . LYS A 1 259 ? -10.981 -59.886 -7.935 1.00 68.06 259 LYS A O 1
ATOM 2090 N N . LYS A 1 260 ? -11.774 -58.755 -9.716 1.00 68.00 260 LYS A N 1
ATOM 2091 C CA . LYS A 1 260 ? -12.258 -59.928 -10.464 1.00 68.00 260 LYS A CA 1
ATOM 2092 C C . LYS A 1 260 ? -11.054 -60.612 -11.135 1.00 68.00 260 LYS A C 1
ATOM 2094 O O . LYS A 1 260 ? -10.204 -59.889 -11.651 1.00 68.00 260 LYS A O 1
ATOM 2099 N N . PRO A 1 261 ? -10.960 -61.952 -11.122 1.00 63.91 261 PRO A N 1
ATOM 2100 C CA . PRO A 1 261 ? -9.964 -62.668 -11.905 1.00 63.91 261 PRO A CA 1
ATOM 2101 C C . PRO A 1 261 ? -10.316 -62.579 -13.394 1.00 63.91 261 PRO A C 1
ATOM 2103 O O . PRO A 1 261 ? -11.462 -62.794 -13.789 1.00 63.91 261 PRO A O 1
ATOM 2106 N N . GLU A 1 262 ? -9.318 -62.222 -14.189 1.00 71.06 262 GLU A N 1
ATOM 2107 C CA . GLU A 1 262 ? -9.342 -62.231 -15.646 1.00 71.06 262 GLU A CA 1
ATOM 2108 C C . GLU A 1 262 ? -9.112 -63.681 -16.096 1.00 71.06 262 GLU A C 1
ATOM 2110 O O . GLU A 1 262 ? -8.090 -64.285 -15.768 1.00 71.06 262 GLU A O 1
ATOM 2115 N N . VAL A 1 263 ? -10.112 -64.277 -16.748 1.00 64.25 263 VAL A N 1
ATOM 2116 C CA . VAL A 1 263 ? -10.012 -65.611 -17.350 1.00 64.25 263 VAL A CA 1
ATOM 2117 C C . VAL A 1 263 ? -9.436 -65.414 -18.746 1.00 64.25 263 VAL A C 1
ATOM 2119 O O . VAL A 1 263 ? -10.070 -64.783 -19.588 1.00 64.25 263 VAL A O 1
ATOM 2122 N N . ILE A 1 264 ? -8.223 -65.915 -18.965 1.00 64.31 264 ILE A N 1
ATOM 2123 C CA . ILE A 1 264 ? -7.590 -65.970 -20.282 1.00 64.31 264 ILE A CA 1
ATOM 2124 C C . ILE A 1 264 ? -8.031 -67.285 -20.925 1.00 64.31 264 ILE A C 1
ATOM 2126 O O . ILE A 1 264 ? -7.627 -68.354 -20.468 1.00 64.31 264 ILE A O 1
ATOM 2130 N N . ASP A 1 265 ? -8.862 -67.200 -21.961 1.00 59.78 265 ASP A N 1
ATOM 2131 C CA . ASP A 1 265 ? -9.165 -68.329 -22.842 1.00 59.78 265 ASP A CA 1
ATOM 2132 C C . ASP A 1 265 ? -8.022 -68.485 -23.855 1.00 59.78 265 ASP A C 1
ATOM 2134 O O . ASP A 1 265 ? -7.762 -67.599 -24.670 1.00 59.78 265 ASP A O 1
ATOM 2138 N N . LEU A 1 266 ? -7.321 -69.617 -23.785 1.00 61.88 266 LEU A N 1
ATOM 2139 C CA . LEU A 1 266 ? -6.328 -70.043 -24.769 1.00 61.88 266 LEU A CA 1
ATOM 2140 C C . LEU A 1 266 ? -6.971 -71.085 -25.686 1.00 61.88 266 LEU A C 1
ATOM 2142 O O . LEU A 1 266 ? -6.837 -72.287 -25.464 1.00 61.88 266 LEU A O 1
ATOM 2146 N N . THR A 1 267 ? -7.663 -70.637 -26.731 1.00 59.69 267 THR A N 1
ATOM 2147 C CA . THR A 1 267 ? -8.006 -71.514 -27.856 1.00 59.69 267 THR A CA 1
ATOM 2148 C C . THR A 1 267 ? -6.827 -71.570 -28.819 1.00 59.69 267 THR A C 1
ATOM 2150 O O . THR A 1 267 ? -6.581 -70.636 -29.582 1.00 59.69 267 THR A O 1
ATOM 2153 N N . VAL A 1 268 ? -6.091 -72.678 -28.753 1.00 58.75 268 VAL A N 1
ATOM 2154 C CA . VAL A 1 268 ? -5.133 -73.117 -29.773 1.00 58.75 268 VAL A CA 1
ATOM 2155 C C . VAL A 1 268 ? -5.937 -73.565 -30.994 1.00 58.75 268 VAL A C 1
ATOM 2157 O O . VAL A 1 268 ? -6.876 -74.344 -30.856 1.00 58.75 268 VAL A O 1
ATOM 2160 N N . SER A 1 269 ? -5.614 -73.020 -32.165 1.00 61.12 269 SER A N 1
ATOM 2161 C CA . SER A 1 269 ? -6.124 -73.506 -33.451 1.00 61.12 269 SER A CA 1
ATOM 2162 C C . SER A 1 269 ? -5.078 -74.433 -34.062 1.00 61.12 269 SER A C 1
ATOM 2164 O O . SER A 1 269 ? -3.904 -74.056 -34.103 1.00 61.12 269 SER A O 1
ATOM 2166 N N . ASP A 1 270 ? -5.525 -75.620 -34.470 1.00 65.06 270 ASP A N 1
ATOM 2167 C CA . ASP A 1 270 ? -4.772 -76.605 -35.259 1.00 65.06 270 ASP A CA 1
ATOM 2168 C C . ASP A 1 270 ? -4.497 -76.121 -36.694 1.00 65.06 270 ASP A C 1
ATOM 2170 O O . ASP A 1 270 ? -5.334 -75.360 -37.242 1.00 65.06 270 ASP A O 1
#

Sequence (270 aa):
MPADRKGRRKPTAYEVSFPDEILTVDSNSTTEVPDHGKPYLPPSGTLVPEHKYFPVKRQSGGQKDTVYLLQDFAFFDWWQDMVLLPELDGHFELGSRDINGAGMICVEGHEPGFIRIEPIQSYDINLADPDGSMYIETERARYCLGVPSAQYRSQFRKIFLPYRIIQTIVSSAKDQPGQEYEDFLTKFLKMEIVGDTPEEGDIWDCVPRLRHAIENLEGNLRVTTLVEFLLYSPRPQMMLRIIKPSGLGNMRRKAKAKKKPEVIDLTVSD

InterPro domains:
  IPR022702 DNA (cytosine-5)-methyltransferase 1, replication foci domain [PF12047] (115-187)

Radius of gyration: 26.06 Å; Cα contacts (8 Å, |Δi|>4): 326; chains: 1; bounding box: 53×103×61 Å

Mean predicted aligned error: 11.48 Å